Protein AF-A0A957T2Z1-F1 (afdb_monomer_lite)

Structure (mmCIF, N/CA/C/O backbone):
data_AF-A0A957T2Z1-F1
#
_entry.id   AF-A0A957T2Z1-F1
#
loop_
_atom_site.group_PDB
_atom_site.id
_atom_site.type_symbol
_atom_site.label_atom_id
_atom_site.label_alt_id
_atom_site.label_comp_id
_atom_site.label_asym_id
_atom_site.label_entity_id
_atom_site.label_seq_id
_atom_site.pdbx_PDB_ins_code
_atom_site.Cartn_x
_atom_site.Cartn_y
_atom_site.Cartn_z
_atom_site.occupancy
_atom_site.B_iso_or_equiv
_atom_site.auth_seq_id
_atom_site.auth_comp_id
_atom_site.auth_asym_id
_atom_site.auth_atom_id
_atom_site.pdbx_PDB_model_num
ATOM 1 N N . PHE A 1 1 ? 23.848 -13.905 11.736 1.00 74.56 1 PHE A N 1
ATOM 2 C CA . PHE A 1 1 ? 22.533 -14.110 12.376 1.00 74.56 1 PHE A CA 1
ATOM 3 C C . PHE A 1 1 ? 22.642 -13.759 13.853 1.00 74.56 1 PHE A C 1
ATOM 5 O O . PHE A 1 1 ? 21.930 -12.872 14.290 1.00 74.56 1 PHE A O 1
ATOM 12 N N . GLU A 1 2 ? 23.640 -14.300 14.558 1.00 83.81 2 GLU A N 1
ATOM 13 C CA . GLU A 1 2 ? 23.982 -13.945 15.950 1.00 83.81 2 GLU A CA 1
ATOM 14 C C . GLU A 1 2 ? 24.097 -12.429 16.212 1.00 83.81 2 GLU A C 1
ATOM 16 O O . GLU A 1 2 ? 23.492 -11.933 17.152 1.00 83.81 2 GLU A O 1
ATOM 21 N N . ILE A 1 3 ? 24.771 -11.663 15.339 1.00 85.06 3 ILE A N 1
ATOM 22 C CA . ILE A 1 3 ? 24.899 -10.191 15.470 1.00 85.06 3 ILE A CA 1
ATOM 23 C C . ILE A 1 3 ? 23.541 -9.465 15.457 1.00 85.06 3 ILE A C 1
ATOM 25 O O . ILE A 1 3 ? 23.404 -8.413 16.066 1.00 85.06 3 ILE A O 1
ATOM 29 N N . ILE A 1 4 ? 22.541 -9.998 14.751 1.00 84.44 4 ILE A N 1
ATOM 30 C CA . ILE A 1 4 ? 21.195 -9.402 14.703 1.00 84.44 4 ILE A CA 1
ATOM 31 C C . ILE A 1 4 ? 20.432 -9.759 15.983 1.00 84.44 4 ILE A C 1
ATOM 33 O O . ILE A 1 4 ? 19.726 -8.926 16.533 1.00 84.44 4 ILE A O 1
ATOM 37 N N . GLN A 1 5 ? 20.600 -10.989 16.473 1.00 85.00 5 GLN A N 1
ATOM 38 C CA . GLN A 1 5 ? 19.941 -11.475 17.687 1.00 85.00 5 GLN A CA 1
ATOM 39 C C . GLN A 1 5 ? 20.560 -10.928 18.982 1.00 85.00 5 GLN A C 1
ATOM 41 O O . GLN A 1 5 ? 19.969 -11.087 20.046 1.00 85.00 5 GLN A O 1
ATOM 46 N N . SER A 1 6 ? 21.736 -10.296 18.917 1.00 86.88 6 SER A N 1
ATOM 47 C CA . SER A 1 6 ? 22.402 -9.720 20.090 1.00 86.88 6 SER A CA 1
ATOM 48 C C . SER A 1 6 ? 21.782 -8.403 20.565 1.00 86.88 6 SER A C 1
ATOM 50 O O . SER A 1 6 ? 22.124 -7.927 21.647 1.00 86.88 6 SER A O 1
ATOM 52 N N . VAL A 1 7 ? 20.875 -7.812 19.782 1.00 86.69 7 VAL A N 1
ATOM 53 C CA . VAL A 1 7 ? 20.166 -6.579 20.130 1.00 86.69 7 VAL A CA 1
ATOM 54 C C . VAL A 1 7 ? 18.659 -6.830 20.245 1.00 86.69 7 VAL A C 1
ATOM 56 O O . VAL A 1 7 ? 18.109 -7.633 19.495 1.00 86.69 7 VAL A O 1
ATOM 59 N N . PRO A 1 8 ? 17.955 -6.140 21.163 1.00 83.38 8 PRO A N 1
ATOM 60 C CA . PRO A 1 8 ? 16.524 -6.354 21.393 1.00 83.38 8 PRO A CA 1
ATOM 61 C C . PRO A 1 8 ? 15.621 -5.613 20.389 1.00 83.38 8 PRO A C 1
ATOM 63 O O . PRO A 1 8 ? 14.413 -5.534 20.594 1.00 83.38 8 PRO A O 1
ATOM 66 N N . TYR A 1 9 ? 16.187 -5.022 19.335 1.00 83.81 9 TYR A N 1
ATOM 67 C CA . TYR A 1 9 ? 15.475 -4.221 18.340 1.00 83.81 9 TYR A CA 1
ATOM 68 C C . TYR A 1 9 ? 15.850 -4.643 16.920 1.00 83.81 9 TYR A C 1
ATOM 70 O O . TYR A 1 9 ? 16.910 -5.217 16.680 1.00 83.81 9 TYR A O 1
ATOM 78 N N . LEU A 1 10 ? 14.974 -4.334 15.964 1.00 83.75 10 LEU A N 1
ATOM 79 C CA . LEU A 1 10 ? 15.242 -4.575 14.551 1.00 83.75 10 LEU A CA 1
ATOM 80 C C . LEU A 1 10 ? 16.334 -3.628 14.048 1.00 83.75 10 LEU A C 1
ATOM 82 O O . LEU A 1 10 ? 16.391 -2.461 14.433 1.00 83.75 10 LEU A O 1
ATOM 86 N N . VAL A 1 11 ? 17.196 -4.137 13.173 1.00 88.62 11 VAL A N 1
ATOM 87 C CA . VAL A 1 11 ? 18.342 -3.396 12.636 1.00 88.62 11 VAL A CA 1
ATOM 88 C C . VAL A 1 11 ? 18.228 -3.239 11.131 1.00 88.62 11 VAL A C 1
ATOM 90 O O . VAL A 1 11 ? 17.719 -4.119 10.432 1.00 88.62 11 VAL A O 1
ATOM 93 N N . SER A 1 12 ? 18.738 -2.127 10.613 1.00 89.31 12 SER A N 1
ATOM 94 C CA . SER A 1 12 ? 18.793 -1.912 9.174 1.00 89.31 12 SER A CA 1
ATOM 95 C C . SER A 1 12 ? 19.930 -2.682 8.507 1.00 89.31 12 SER A C 1
ATOM 97 O O . SER A 1 12 ? 20.941 -3.046 9.120 1.00 89.31 12 SER A O 1
ATOM 99 N N . ALA A 1 13 ? 19.800 -2.890 7.195 1.00 89.06 13 ALA A N 1
ATOM 100 C CA . ALA A 1 13 ? 20.858 -3.480 6.373 1.00 89.06 13 ALA A CA 1
ATOM 101 C C . ALA A 1 13 ? 22.175 -2.693 6.477 1.00 89.06 13 ALA A C 1
ATOM 103 O O . ALA A 1 13 ? 23.263 -3.274 6.500 1.00 89.06 13 ALA A O 1
ATOM 104 N N . ARG A 1 14 ? 22.074 -1.366 6.600 1.00 87.50 14 ARG A N 1
ATOM 105 C CA . ARG A 1 14 ? 23.218 -0.470 6.765 1.00 87.50 14 ARG A CA 1
ATOM 106 C C . ARG A 1 14 ? 23.906 -0.677 8.114 1.00 87.50 14 ARG A C 1
ATOM 108 O O . ARG A 1 14 ? 25.133 -0.758 8.141 1.00 87.50 14 ARG A O 1
ATOM 115 N N . TRP A 1 15 ? 23.143 -0.806 9.200 1.00 91.12 15 TRP A N 1
ATOM 116 C CA . TRP A 1 15 ? 23.692 -1.095 10.527 1.00 91.12 15 TRP A CA 1
ATOM 117 C C . TRP A 1 15 ? 24.494 -2.402 10.527 1.00 91.12 15 TRP A C 1
ATOM 119 O O . TRP A 1 15 ? 25.669 -2.408 10.903 1.00 91.12 15 TRP A O 1
ATOM 129 N N . LEU A 1 16 ? 23.901 -3.489 10.012 1.00 91.50 16 LEU A N 1
ATOM 130 C CA . LEU A 1 16 ? 24.559 -4.798 9.976 1.00 91.50 16 LEU A CA 1
ATOM 131 C C . LEU A 1 16 ? 25.820 -4.776 9.105 1.00 91.50 16 LEU A C 1
ATOM 133 O O . LEU A 1 16 ? 26.845 -5.337 9.489 1.00 91.50 16 LEU A O 1
ATOM 137 N N . PHE A 1 17 ? 25.766 -4.106 7.952 1.00 91.69 17 PHE A N 1
ATOM 138 C CA . PHE A 1 17 ? 26.932 -3.969 7.087 1.00 91.69 17 PHE A CA 1
ATOM 139 C C . PHE A 1 17 ? 28.099 -3.279 7.793 1.00 91.69 17 PHE A C 1
ATOM 141 O O . PHE A 1 17 ? 29.224 -3.765 7.714 1.00 91.69 17 PHE A O 1
ATOM 148 N N . TYR A 1 18 ? 27.856 -2.169 8.496 1.00 89.75 18 TYR A N 1
ATOM 149 C CA . TYR A 1 18 ? 28.935 -1.458 9.182 1.00 89.75 18 TYR A CA 1
ATOM 150 C C . TYR A 1 18 ? 29.526 -2.255 10.345 1.00 89.75 18 TYR A C 1
ATOM 152 O O . TYR A 1 18 ? 30.736 -2.188 10.548 1.00 89.75 18 TYR A O 1
ATOM 160 N N . ARG A 1 19 ? 28.720 -3.054 11.054 1.00 91.12 19 ARG A N 1
ATOM 161 C CA . ARG A 1 19 ? 29.227 -3.995 12.065 1.00 91.12 19 ARG A CA 1
ATOM 162 C C . ARG A 1 19 ? 30.144 -5.051 11.444 1.00 91.12 19 ARG A C 1
ATOM 164 O O . ARG A 1 19 ? 31.270 -5.217 11.894 1.00 91.12 19 ARG A O 1
ATOM 171 N N . LEU A 1 20 ? 29.718 -5.680 10.348 1.00 92.12 20 LEU A N 1
ATOM 172 C CA . LEU A 1 20 ? 30.530 -6.674 9.632 1.00 92.12 20 LEU A CA 1
ATOM 173 C C . LEU A 1 20 ? 31.791 -6.071 8.994 1.00 92.12 20 LEU A C 1
ATOM 175 O O . LEU A 1 20 ? 32.822 -6.735 8.919 1.00 92.12 20 LEU A O 1
ATOM 179 N N . LEU A 1 21 ? 31.726 -4.813 8.547 1.00 91.25 21 LEU A N 1
ATOM 180 C CA . LEU A 1 21 ? 32.884 -4.072 8.049 1.00 91.25 21 LEU A CA 1
ATOM 181 C C . LEU A 1 21 ? 33.913 -3.831 9.165 1.00 91.25 21 LEU A C 1
ATOM 183 O O . LEU A 1 21 ? 35.106 -3.972 8.925 1.00 91.25 21 LEU A O 1
ATOM 187 N N . GLN A 1 22 ? 33.463 -3.501 10.380 1.00 89.94 22 GLN A N 1
ATOM 188 C CA . GLN A 1 22 ? 34.341 -3.335 11.547 1.00 89.94 22 GLN A CA 1
ATOM 189 C C . GLN A 1 22 ? 34.969 -4.658 12.004 1.00 89.94 22 GLN A C 1
ATOM 191 O O . GLN A 1 22 ? 36.116 -4.666 12.434 1.00 89.94 22 GLN A O 1
ATOM 196 N N . GLU A 1 23 ? 34.243 -5.768 11.875 1.00 90.50 23 GLU A N 1
ATOM 197 C CA . GLU A 1 23 ? 34.733 -7.118 12.191 1.00 90.50 23 GLU A CA 1
ATOM 198 C C . GLU A 1 23 ? 35.623 -7.723 11.082 1.00 90.50 23 GLU A C 1
ATOM 200 O O . GLU A 1 23 ? 36.107 -8.843 11.216 1.00 90.50 23 GLU A O 1
ATOM 205 N N . GLY A 1 24 ? 35.868 -6.991 9.988 1.00 90.38 24 GLY A N 1
ATOM 206 C CA . GLY A 1 24 ? 36.790 -7.398 8.921 1.00 90.38 24 GLY A CA 1
ATOM 207 C C . GLY A 1 24 ? 36.209 -8.359 7.877 1.00 90.38 24 GLY A C 1
ATOM 208 O O . GLY A 1 24 ? 36.942 -8.825 7.008 1.00 90.38 24 GLY A O 1
ATOM 209 N N . PHE A 1 25 ? 34.899 -8.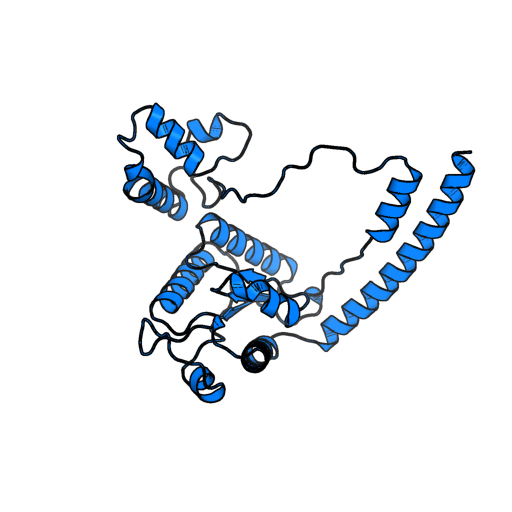632 7.901 1.00 88.81 25 PHE A N 1
ATOM 210 C CA . PHE A 1 25 ? 34.235 -9.475 6.891 1.00 88.81 25 PHE A CA 1
ATOM 211 C C . PHE A 1 25 ? 34.116 -8.799 5.518 1.00 88.81 25 PHE A C 1
ATOM 213 O O . PHE A 1 25 ? 33.958 -9.475 4.501 1.00 88.81 25 PHE A O 1
ATOM 220 N N . TYR A 1 26 ? 34.177 -7.469 5.483 1.00 91.69 26 TYR A N 1
ATOM 221 C CA . TYR A 1 26 ? 34.216 -6.674 4.258 1.00 91.69 26 TYR A CA 1
ATOM 222 C C . TYR A 1 26 ? 35.441 -5.770 4.267 1.00 91.69 26 TYR A C 1
ATOM 224 O O . TYR A 1 26 ? 35.943 -5.401 5.325 1.00 91.69 26 TYR A O 1
ATOM 232 N N . SER A 1 27 ? 35.925 -5.406 3.081 1.00 89.06 27 SER A N 1
ATOM 233 C CA . SER A 1 27 ? 37.177 -4.656 2.939 1.00 89.06 27 SER A CA 1
ATOM 234 C C . SER A 1 27 ? 36.930 -3.176 2.669 1.00 89.06 27 SER A C 1
ATOM 236 O O . SER A 1 27 ? 37.800 -2.343 2.911 1.00 89.06 27 SER A O 1
ATOM 238 N N . SER A 1 28 ? 35.753 -2.818 2.150 1.00 90.88 28 SER A N 1
ATOM 239 C CA . SER A 1 28 ? 35.431 -1.429 1.832 1.00 90.88 28 SER A CA 1
ATOM 240 C C . SER A 1 28 ? 33.936 -1.135 1.904 1.00 90.88 28 SER A C 1
ATOM 242 O O . SER A 1 28 ? 33.094 -2.018 1.762 1.00 90.88 28 SER A O 1
ATOM 244 N N . LYS A 1 29 ? 33.588 0.155 2.001 1.00 86.25 29 LYS A N 1
ATOM 245 C CA . LYS A 1 29 ? 32.196 0.624 1.871 1.00 86.25 29 LYS A CA 1
ATOM 246 C C . LYS A 1 29 ? 31.566 0.254 0.516 1.00 86.25 29 LYS A C 1
ATOM 248 O O . LYS A 1 29 ? 30.346 0.136 0.434 1.00 86.25 29 LYS A O 1
ATOM 253 N N . GLY A 1 30 ? 32.375 0.051 -0.529 1.00 87.38 30 GLY A N 1
ATOM 254 C CA . GLY A 1 30 ? 31.910 -0.361 -1.859 1.00 87.38 30 GLY A CA 1
ATOM 255 C C . GLY A 1 30 ? 31.327 -1.778 -1.894 1.00 87.38 30 GLY A C 1
ATOM 256 O O . GLY A 1 30 ? 30.493 -2.078 -2.750 1.00 87.38 30 GLY A O 1
ATOM 257 N N . ASP A 1 31 ? 31.682 -2.630 -0.926 1.00 89.44 31 ASP A N 1
ATOM 258 C CA . ASP A 1 31 ? 31.156 -3.995 -0.830 1.00 89.44 31 ASP A CA 1
ATOM 259 C C . ASP A 1 31 ? 29.666 -4.040 -0.447 1.00 89.44 31 ASP A C 1
ATOM 261 O O . ASP A 1 31 ? 29.014 -5.067 -0.660 1.00 89.44 31 ASP A O 1
ATOM 265 N N . TYR A 1 32 ? 29.107 -2.929 0.056 1.00 87.94 32 TYR A N 1
ATOM 266 C CA . TYR A 1 32 ? 27.711 -2.842 0.491 1.00 87.94 32 TYR A CA 1
ATOM 267 C C . TYR A 1 32 ? 26.741 -3.257 -0.618 1.00 87.94 32 TYR A C 1
ATOM 269 O O . TYR A 1 32 ? 26.027 -4.249 -0.490 1.00 87.94 32 TYR A O 1
ATOM 277 N N . LYS A 1 33 ? 26.752 -2.534 -1.745 1.00 82.69 33 LYS A N 1
ATOM 278 C CA . LYS A 1 33 ? 25.828 -2.800 -2.857 1.00 82.69 33 LYS A CA 1
ATOM 279 C C . LYS A 1 33 ? 26.170 -4.103 -3.582 1.00 82.69 33 LYS A C 1
ATOM 281 O O . LYS A 1 33 ? 25.278 -4.874 -3.924 1.00 82.69 33 LYS A O 1
ATOM 286 N N . ASN A 1 34 ? 27.459 -4.353 -3.810 1.00 83.25 34 ASN A N 1
ATOM 287 C CA . ASN A 1 34 ? 27.899 -5.373 -4.763 1.00 83.25 34 ASN A CA 1
ATOM 288 C C . ASN A 1 34 ? 27.984 -6.786 -4.180 1.00 83.25 34 ASN A C 1
ATOM 290 O O . ASN A 1 34 ? 27.814 -7.744 -4.933 1.00 83.25 34 ASN A O 1
ATOM 294 N N . LYS A 1 35 ? 28.233 -6.926 -2.873 1.00 87.75 35 LYS A N 1
ATOM 295 C CA . LYS A 1 35 ? 28.384 -8.228 -2.206 1.00 87.75 35 LYS A CA 1
ATOM 296 C C . LYS A 1 35 ? 27.334 -8.417 -1.121 1.00 87.75 35 LYS A C 1
ATOM 298 O O . LYS A 1 35 ? 26.537 -9.348 -1.201 1.00 87.75 35 LYS A O 1
ATOM 303 N N . PHE A 1 36 ? 27.292 -7.504 -0.151 1.00 91.19 36 PHE A N 1
ATOM 304 C CA . PHE A 1 36 ? 26.435 -7.644 1.025 1.00 91.19 36 PHE A CA 1
ATOM 305 C C . PHE A 1 36 ? 24.945 -7.648 0.660 1.00 91.19 36 PHE A C 1
ATOM 307 O O . PHE A 1 36 ? 24.239 -8.591 1.018 1.00 91.19 36 PHE A O 1
ATOM 314 N N . CYS A 1 37 ? 24.465 -6.659 -0.103 1.00 87.75 37 CYS A N 1
ATOM 315 C CA . CYS A 1 37 ? 23.058 -6.599 -0.513 1.00 87.75 37 CYS A CA 1
ATOM 316 C C . CYS A 1 37 ? 22.650 -7.809 -1.365 1.00 87.75 37 CYS A C 1
ATOM 318 O O . CYS A 1 37 ? 21.559 -8.337 -1.175 1.00 87.75 37 CYS A O 1
ATOM 320 N N . LYS A 1 38 ? 23.523 -8.299 -2.258 1.00 87.50 38 LYS A N 1
ATOM 321 C CA . LYS A 1 38 ? 23.235 -9.491 -3.077 1.00 87.50 38 LYS A CA 1
ATOM 322 C C . LYS A 1 38 ? 23.120 -10.756 -2.224 1.00 87.50 38 LYS A C 1
ATOM 324 O O . LYS A 1 38 ? 22.144 -11.488 -2.352 1.00 87.50 38 LYS A O 1
ATOM 329 N N . ALA A 1 39 ? 24.084 -10.990 -1.333 1.00 89.38 39 ALA A N 1
ATOM 330 C CA . ALA A 1 39 ? 24.103 -12.172 -0.474 1.00 89.38 39 ALA A CA 1
ATOM 331 C C . ALA A 1 39 ? 22.930 -12.182 0.519 1.00 89.38 39 ALA A C 1
ATOM 333 O O . ALA A 1 39 ? 22.239 -13.190 0.661 1.00 89.38 39 ALA A O 1
ATOM 334 N N . THR A 1 40 ? 22.670 -11.048 1.174 1.00 89.06 40 THR A N 1
ATOM 335 C CA . THR A 1 40 ? 21.555 -10.925 2.125 1.00 89.06 40 THR A CA 1
ATOM 336 C C . THR A 1 40 ? 20.199 -10.988 1.431 1.00 89.06 40 THR A C 1
ATOM 338 O O . THR A 1 40 ? 19.288 -11.617 1.960 1.00 89.06 40 THR A O 1
ATOM 341 N N . SER A 1 41 ? 20.067 -10.422 0.227 1.00 86.94 41 SER A N 1
ATOM 342 C CA . SER A 1 41 ? 18.874 -10.582 -0.608 1.00 86.94 41 SER A CA 1
ATOM 343 C C . SER A 1 41 ? 18.601 -12.057 -0.913 1.00 86.94 41 SER A C 1
ATOM 345 O O . SER A 1 41 ? 17.529 -12.563 -0.578 1.00 86.94 41 SER A O 1
ATOM 347 N N . ALA A 1 42 ? 19.593 -12.780 -1.445 1.00 88.38 42 ALA A N 1
ATOM 348 C CA . ALA A 1 42 ? 19.456 -14.201 -1.762 1.00 88.38 42 ALA A CA 1
ATOM 349 C C . ALA A 1 42 ? 19.067 -15.036 -0.529 1.00 88.38 42 ALA A C 1
ATOM 351 O O . ALA A 1 42 ? 18.152 -15.856 -0.602 1.00 88.38 42 ALA A O 1
ATOM 352 N N . ALA A 1 43 ? 19.699 -14.779 0.621 1.00 89.69 43 ALA A N 1
ATOM 353 C CA . ALA A 1 43 ? 19.373 -15.459 1.871 1.00 89.69 43 ALA A CA 1
ATOM 354 C C . ALA A 1 43 ? 17.921 -15.204 2.321 1.00 89.69 43 ALA A C 1
ATOM 356 O O . ALA A 1 43 ? 17.225 -16.154 2.683 1.00 89.69 43 ALA A O 1
ATOM 357 N N . ARG A 1 44 ? 17.445 -13.950 2.250 1.00 88.81 44 ARG A N 1
ATOM 358 C CA . ARG A 1 44 ? 16.066 -13.562 2.611 1.00 88.81 44 ARG A CA 1
ATOM 359 C C . ARG A 1 44 ? 15.029 -14.175 1.669 1.00 88.81 44 ARG A C 1
ATOM 361 O O . ARG A 1 44 ? 14.004 -14.658 2.135 1.00 88.81 44 ARG A O 1
ATOM 368 N N . HIS A 1 45 ? 15.301 -14.211 0.363 1.00 87.00 45 HIS A N 1
ATOM 369 C CA . HIS A 1 45 ? 14.408 -14.826 -0.629 1.00 87.00 45 HIS A CA 1
ATOM 370 C C . HIS A 1 45 ? 14.303 -16.354 -0.507 1.00 87.00 45 HIS A C 1
ATOM 372 O O . HIS A 1 45 ? 13.295 -16.933 -0.931 1.00 87.00 45 HIS A O 1
ATOM 378 N N . ALA A 1 46 ? 15.348 -17.003 0.014 1.00 87.88 46 ALA A N 1
ATOM 379 C CA . ALA A 1 46 ? 15.453 -18.456 0.145 1.00 87.88 46 ALA A CA 1
ATOM 380 C C . ALA A 1 46 ? 15.132 -18.978 1.554 1.00 87.88 46 ALA A C 1
ATOM 382 O O . ALA A 1 46 ? 15.284 -20.169 1.808 1.00 87.88 46 ALA A O 1
ATOM 383 N N . PHE A 1 47 ? 14.737 -18.103 2.480 1.00 86.25 47 PHE A N 1
ATOM 384 C CA . PHE A 1 47 ? 14.567 -18.432 3.896 1.00 86.25 47 PHE A CA 1
ATOM 385 C C . PHE A 1 47 ? 15.799 -19.099 4.547 1.00 86.25 47 PHE A C 1
ATOM 387 O O . PHE A 1 47 ? 15.695 -19.919 5.464 1.00 86.25 47 PHE A O 1
ATOM 394 N N . TYR A 1 48 ? 16.998 -18.780 4.047 1.00 87.00 48 TYR A N 1
ATOM 395 C CA . TYR A 1 48 ? 18.223 -19.498 4.388 1.00 87.00 48 TYR A CA 1
ATOM 396 C C . TYR A 1 48 ? 18.555 -19.353 5.875 1.00 87.00 48 TYR A C 1
ATOM 398 O O . TYR A 1 48 ? 18.706 -18.240 6.374 1.00 87.00 48 TYR A O 1
ATOM 406 N N . LYS A 1 49 ? 18.694 -20.478 6.589 1.00 84.44 49 LYS A N 1
ATOM 407 C CA . LYS A 1 49 ? 18.968 -20.516 8.040 1.00 84.44 49 LYS A CA 1
ATOM 408 C C . LYS A 1 49 ? 18.027 -19.617 8.861 1.00 84.44 49 LYS A C 1
ATOM 410 O O . LYS A 1 49 ? 18.463 -18.960 9.801 1.00 84.44 49 LYS A O 1
ATOM 415 N N . GLY A 1 50 ? 16.750 -19.559 8.478 1.00 80.75 50 GLY A N 1
ATOM 416 C CA . GLY A 1 50 ? 15.737 -18.779 9.189 1.00 80.75 50 GLY A CA 1
ATOM 417 C C . GLY A 1 50 ? 15.778 -17.274 8.917 1.00 80.75 50 GLY A C 1
ATOM 418 O O . GLY A 1 50 ? 15.001 -16.542 9.526 1.00 80.75 50 GLY A O 1
ATOM 419 N N . TRP A 1 51 ? 16.629 -16.800 7.999 1.00 86.50 51 TRP A N 1
ATOM 420 C CA . TRP A 1 51 ? 16.496 -15.446 7.468 1.00 86.50 51 TRP A CA 1
ATOM 421 C C . TRP A 1 51 ? 15.127 -15.290 6.827 1.00 86.50 51 TRP A C 1
ATOM 423 O O . TRP A 1 51 ? 14.672 -16.160 6.099 1.00 86.50 51 TRP A O 1
ATOM 433 N N . ARG A 1 52 ? 14.474 -14.169 7.081 1.00 85.88 52 ARG A N 1
ATOM 434 C CA . ARG A 1 52 ? 13.168 -13.841 6.527 1.00 85.88 52 ARG A CA 1
ATOM 435 C C . ARG A 1 52 ? 13.239 -12.515 5.778 1.00 85.88 52 ARG A C 1
ATOM 437 O O . ARG A 1 52 ? 14.124 -11.691 6.038 1.00 85.88 52 ARG A O 1
ATOM 444 N N . PRO A 1 53 ? 12.307 -12.271 4.849 1.00 84.50 53 PRO A N 1
ATOM 445 C CA . PRO A 1 53 ? 12.168 -10.980 4.195 1.00 84.50 53 PRO A CA 1
ATOM 446 C C . PRO A 1 53 ? 12.061 -9.765 5.128 1.00 84.50 53 PRO A C 1
ATOM 448 O O . PRO A 1 53 ? 12.352 -8.677 4.668 1.00 84.50 53 PRO A O 1
ATOM 451 N N . ASP A 1 54 ? 11.741 -9.909 6.411 1.00 81.12 54 ASP A N 1
ATOM 452 C CA . ASP A 1 54 ? 11.648 -8.843 7.426 1.00 81.12 54 ASP A CA 1
ATOM 453 C C . ASP A 1 54 ? 12.804 -8.838 8.449 1.00 81.12 54 ASP A C 1
ATOM 455 O O . ASP A 1 54 ? 12.812 -8.044 9.383 1.00 81.12 54 ASP A O 1
ATOM 459 N N . THR A 1 55 ? 13.832 -9.676 8.270 1.00 85.88 55 THR A N 1
ATOM 460 C CA . THR A 1 55 ? 14.991 -9.749 9.188 1.00 85.88 55 THR A CA 1
ATOM 461 C C . THR A 1 55 ? 15.799 -8.446 9.281 1.00 85.88 55 THR A C 1
ATOM 463 O O . THR A 1 55 ? 16.538 -8.253 10.243 1.00 85.88 55 THR A O 1
ATOM 466 N N . LEU A 1 56 ? 15.686 -7.561 8.286 1.00 87.06 56 LEU A N 1
ATOM 467 C CA . LEU A 1 56 ? 16.329 -6.247 8.259 1.00 87.06 56 LEU A CA 1
ATOM 468 C C . LEU A 1 56 ? 15.298 -5.195 7.856 1.00 87.06 56 LEU A C 1
ATOM 470 O O . LEU A 1 56 ? 14.616 -5.402 6.846 1.00 87.06 56 LEU A O 1
ATOM 474 N N . ILE A 1 57 ? 15.253 -4.086 8.599 1.00 82.06 57 ILE A N 1
ATOM 475 C CA . ILE A 1 57 ? 14.294 -2.993 8.381 1.00 82.06 57 ILE A CA 1
ATOM 476 C C . ILE A 1 57 ? 14.849 -1.887 7.479 1.00 82.06 57 ILE A C 1
ATOM 478 O O . ILE A 1 57 ? 16.040 -1.563 7.536 1.00 82.06 57 ILE A O 1
ATOM 482 N N . ASP A 1 58 ? 13.982 -1.277 6.676 1.00 74.25 58 ASP A N 1
ATOM 483 C CA . ASP A 1 58 ? 14.262 0.008 6.032 1.00 74.25 58 ASP A CA 1
ATOM 484 C C . ASP A 1 58 ? 13.920 1.171 6.978 1.00 74.25 58 ASP A C 1
ATOM 486 O O . ASP A 1 58 ? 12.785 1.335 7.422 1.00 74.25 58 ASP A O 1
ATOM 490 N N . GLU A 1 59 ? 14.917 1.997 7.297 1.00 63.78 59 GLU A N 1
ATOM 491 C CA . GLU A 1 59 ? 14.734 3.190 8.128 1.00 63.78 59 GLU A CA 1
ATOM 492 C C . GLU A 1 59 ? 14.166 4.342 7.281 1.00 63.78 59 GLU A C 1
ATOM 494 O O . GLU A 1 59 ? 14.817 4.823 6.347 1.00 63.78 59 GLU A O 1
ATOM 499 N N . THR A 1 60 ? 12.967 4.823 7.622 1.00 55.34 60 THR A N 1
ATOM 500 C CA . THR A 1 60 ? 12.438 6.103 7.127 1.00 55.34 60 THR A CA 1
ATOM 501 C C . THR A 1 60 ? 12.852 7.247 8.056 1.00 55.34 60 THR A C 1
ATOM 503 O O . THR A 1 60 ? 13.073 7.059 9.252 1.00 55.34 60 THR A O 1
ATOM 506 N N . ARG A 1 61 ? 13.006 8.455 7.501 1.00 51.34 61 ARG A N 1
ATOM 507 C CA . ARG A 1 61 ? 13.435 9.654 8.242 1.00 51.34 61 ARG A CA 1
ATOM 508 C C . ARG A 1 61 ? 12.236 10.347 8.889 1.00 51.34 61 ARG A C 1
ATOM 510 O O . ARG A 1 61 ? 11.873 11.435 8.466 1.00 51.34 61 ARG A O 1
ATOM 517 N N . GLU A 1 62 ? 11.640 9.719 9.893 1.00 53.53 62 GLU A N 1
ATOM 518 C CA . GLU A 1 62 ? 10.586 10.348 10.696 1.00 53.53 62 GLU A CA 1
ATOM 519 C C . GLU A 1 62 ? 11.140 10.791 12.061 1.00 53.53 62 GLU A C 1
ATOM 521 O O . GLU A 1 62 ? 11.968 10.082 12.648 1.00 53.53 62 GLU A O 1
ATOM 526 N N . PRO A 1 63 ? 10.736 11.964 12.580 1.00 52.72 63 PRO A N 1
ATOM 527 C CA . PRO A 1 63 ? 11.150 12.408 13.902 1.00 52.72 63 PRO A CA 1
ATOM 528 C C . PRO A 1 63 ? 10.586 11.479 14.985 1.00 52.72 63 PRO A C 1
ATOM 530 O O . PRO A 1 63 ? 9.407 11.137 14.993 1.00 52.72 63 PRO A O 1
ATOM 533 N N . ILE A 1 64 ? 11.432 11.090 15.943 1.00 72.00 64 ILE A N 1
ATOM 534 C CA . ILE A 1 64 ? 10.991 10.360 17.136 1.00 72.00 64 ILE A CA 1
ATOM 535 C C . ILE A 1 64 ? 10.578 11.391 18.186 1.00 72.00 64 ILE A C 1
ATOM 537 O O . ILE A 1 64 ? 11.415 11.884 18.945 1.00 72.00 64 ILE A O 1
ATOM 541 N N . GLU A 1 65 ? 9.291 11.720 18.232 1.00 62.97 65 GLU A N 1
ATOM 542 C CA . GLU A 1 65 ? 8.742 12.625 19.243 1.00 62.97 65 GLU A CA 1
ATOM 543 C C . GLU A 1 65 ? 8.702 11.943 20.619 1.00 62.97 65 GLU A C 1
ATOM 545 O O . GLU A 1 65 ? 8.138 10.862 20.792 1.00 62.97 65 GLU A O 1
ATOM 550 N N . ARG A 1 66 ? 9.332 12.566 21.621 1.00 47.81 66 ARG A N 1
ATOM 551 C CA . ARG A 1 66 ? 9.368 12.078 23.008 1.00 47.81 66 ARG A CA 1
ATOM 552 C C . ARG A 1 66 ? 8.992 13.220 23.950 1.00 47.81 66 ARG A C 1
ATOM 554 O O . ARG A 1 66 ? 9.847 14.010 24.335 1.00 47.81 66 ARG A O 1
ATOM 561 N N . GLY A 1 67 ? 7.709 13.318 24.295 1.00 61.62 67 GLY A N 1
ATOM 562 C CA . GLY A 1 67 ? 7.168 14.330 25.206 1.00 61.62 67 GLY A CA 1
ATOM 563 C C . GLY A 1 67 ? 5.649 14.215 25.356 1.00 61.62 67 GLY A C 1
ATOM 564 O O . GLY A 1 67 ? 4.968 13.726 24.457 1.00 61.62 67 GLY A O 1
ATOM 565 N N . GLY A 1 68 ? 5.113 14.641 26.502 1.00 61.53 68 GLY A N 1
ATOM 566 C CA . GLY A 1 68 ? 3.667 14.774 26.690 1.00 61.53 68 GLY A CA 1
ATOM 567 C C . GLY A 1 68 ? 3.138 15.982 25.914 1.00 61.53 68 GLY A C 1
ATOM 568 O O . GLY A 1 68 ? 3.690 17.071 26.024 1.00 61.53 68 GLY A O 1
ATOM 569 N N . ILE A 1 69 ? 2.081 15.792 25.122 1.00 71.31 69 ILE A N 1
ATOM 570 C CA . ILE A 1 69 ? 1.566 16.814 24.189 1.00 71.31 69 ILE A CA 1
ATOM 571 C C . ILE A 1 69 ? 0.619 17.814 24.887 1.00 71.31 69 ILE A C 1
ATOM 573 O O . ILE A 1 69 ? 0.384 18.912 24.386 1.00 71.31 69 ILE A O 1
ATOM 577 N N . TYR A 1 70 ? 0.060 17.457 26.047 1.00 79.38 70 TYR A N 1
ATOM 578 C CA . TYR A 1 70 ? -1.023 18.207 26.689 1.00 79.38 70 TYR A CA 1
ATOM 579 C C . TYR A 1 70 ? -0.589 18.857 27.995 1.00 79.38 70 TYR A C 1
ATOM 581 O O . TYR A 1 70 ? 0.095 18.248 28.810 1.00 79.38 70 TYR A O 1
ATOM 589 N N . THR A 1 71 ? -1.041 20.092 28.202 1.00 81.12 71 THR A N 1
ATOM 590 C CA . THR A 1 71 ? -0.716 20.899 29.383 1.00 81.12 71 THR A CA 1
ATOM 591 C C . THR A 1 71 ? -1.599 20.603 30.596 1.00 81.12 71 THR A C 1
ATOM 593 O O . THR A 1 71 ? -1.221 20.970 31.703 1.00 81.12 71 THR A O 1
ATOM 596 N N . ASN A 1 72 ? -2.768 19.978 30.400 1.00 79.62 72 ASN A N 1
ATOM 597 C CA . ASN A 1 72 ? -3.669 19.502 31.456 1.00 79.62 72 ASN A CA 1
ATOM 598 C C . ASN A 1 72 ? -4.682 18.468 30.923 1.00 79.62 72 ASN A C 1
ATOM 600 O O . ASN A 1 72 ? -4.805 18.246 29.712 1.00 79.62 72 ASN A O 1
ATOM 604 N N . GLU A 1 73 ? -5.434 17.869 31.842 1.00 80.12 73 GLU A N 1
ATOM 605 C CA . GLU A 1 73 ? -6.417 16.806 31.624 1.00 80.12 73 GLU A CA 1
ATOM 606 C C . GLU A 1 73 ? -7.590 17.270 30.752 1.00 80.12 73 GLU A C 1
ATOM 608 O O . GLU A 1 73 ? -8.047 16.533 29.881 1.00 80.12 73 GLU A O 1
ATOM 613 N N . ALA A 1 74 ? -8.053 18.513 30.918 1.00 75.38 74 ALA A N 1
ATOM 614 C CA . ALA A 1 74 ? -9.159 19.058 30.127 1.00 75.38 74 ALA A CA 1
ATOM 615 C C . ALA A 1 74 ? -8.775 19.235 28.646 1.00 75.38 74 ALA A C 1
ATOM 617 O O . ALA A 1 74 ? -9.555 18.913 27.745 1.00 75.38 74 ALA A O 1
ATOM 618 N N . ARG A 1 75 ? -7.548 19.705 28.376 1.00 75.38 75 ARG A N 1
ATOM 619 C CA . ARG A 1 75 ? -6.984 19.809 27.020 1.00 75.38 75 ARG A CA 1
ATOM 620 C C . ARG A 1 75 ? -6.768 18.434 26.402 1.00 75.38 75 ARG A C 1
ATOM 622 O O . ARG A 1 75 ? -7.058 18.265 25.221 1.00 75.38 75 ARG A O 1
ATOM 629 N N . TRP A 1 76 ? -6.305 17.466 27.191 1.00 82.62 76 TRP A N 1
ATOM 630 C CA . TRP A 1 76 ? -6.194 16.072 26.765 1.00 82.62 76 TRP A CA 1
ATOM 631 C C . TRP A 1 76 ? -7.560 15.493 26.371 1.00 82.62 76 TRP A C 1
ATOM 633 O O . TRP A 1 76 ? -7.705 14.990 25.259 1.00 82.62 76 TRP A O 1
ATOM 643 N N . 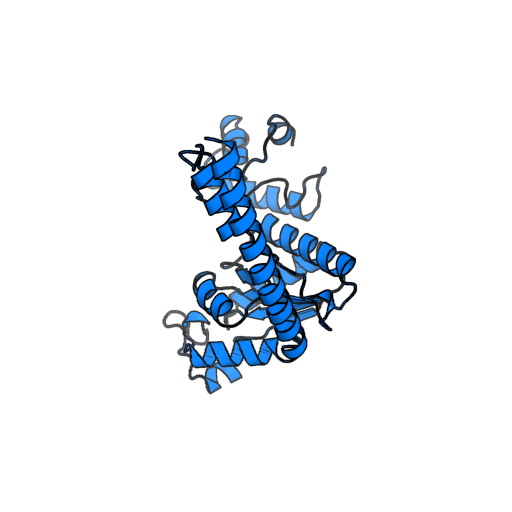LEU A 1 77 ? -8.585 15.649 27.212 1.00 78.62 77 LEU A N 1
ATOM 644 C CA . LEU A 1 77 ? -9.922 15.104 26.964 1.00 78.62 77 LEU A CA 1
ATOM 645 C C . LEU A 1 77 ? -10.606 15.749 25.746 1.00 78.62 77 LEU A C 1
ATOM 647 O O . LEU A 1 77 ? -11.191 15.049 24.921 1.00 78.62 77 LEU A O 1
ATOM 651 N N . SER A 1 78 ? -10.476 17.069 25.578 1.00 74.06 78 SER A N 1
ATOM 652 C CA . SER A 1 78 ? -10.970 17.775 24.384 1.00 74.06 78 SER A CA 1
ATOM 653 C C . SER A 1 78 ? -10.213 17.378 23.108 1.00 74.06 78 SER A C 1
ATOM 655 O O . SER A 1 78 ? -10.795 17.280 22.025 1.00 74.06 78 SER A O 1
ATOM 657 N N . ALA A 1 79 ? -8.910 17.111 23.210 1.00 76.06 79 ALA A N 1
ATOM 658 C CA . ALA A 1 79 ? -8.139 16.619 22.077 1.00 76.06 79 ALA A CA 1
ATOM 659 C C . ALA A 1 79 ? -8.480 15.164 21.732 1.00 76.06 79 ALA A C 1
ATOM 661 O O . ALA A 1 79 ? -8.485 14.810 20.557 1.00 76.06 79 ALA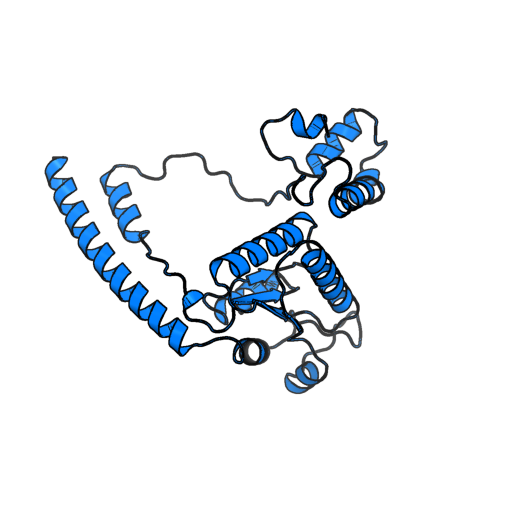 A O 1
ATOM 662 N N . ILE A 1 80 ? -8.804 14.323 22.718 1.00 80.12 80 ILE A N 1
ATOM 663 C CA . ILE A 1 80 ? -9.336 12.982 22.460 1.00 80.12 80 ILE A CA 1
ATOM 664 C C . ILE A 1 80 ? -10.677 13.084 21.743 1.00 80.12 80 ILE A C 1
ATOM 666 O O . ILE A 1 80 ? -10.839 12.445 20.710 1.00 80.12 80 ILE A O 1
ATOM 670 N N . SER A 1 81 ? -11.619 13.902 22.224 1.00 74.25 81 SER A N 1
ATOM 671 C CA . SER A 1 81 ? -12.967 13.962 21.637 1.00 74.25 81 SER A CA 1
ATOM 672 C C . SER A 1 81 ? -12.968 14.385 20.166 1.00 74.25 81 SER A C 1
ATOM 674 O O . SER A 1 81 ? -13.736 13.852 19.369 1.00 74.25 81 SER A O 1
ATOM 676 N N . THR A 1 82 ? -12.061 15.284 19.782 1.00 71.62 82 THR A N 1
ATOM 677 C CA . THR A 1 82 ? -11.873 15.705 18.383 1.00 71.62 82 THR A CA 1
ATOM 678 C C . THR A 1 82 ? -11.163 14.657 17.525 1.00 71.62 82 THR A C 1
ATOM 680 O O . THR A 1 82 ? -11.385 14.612 16.317 1.00 71.62 82 THR A O 1
ATOM 683 N N . ARG A 1 83 ? -10.344 13.791 18.134 1.00 73.62 83 ARG A N 1
ATOM 684 C CA . ARG A 1 83 ? -9.627 12.695 17.462 1.00 73.62 83 ARG A CA 1
ATOM 685 C C . ARG A 1 83 ? -10.407 11.385 17.419 1.00 73.62 83 ARG A C 1
ATOM 687 O O . ARG A 1 83 ? -9.998 10.477 16.699 1.00 73.62 83 ARG A O 1
ATOM 694 N N . LEU A 1 84 ? -11.499 11.263 18.173 1.00 77.88 84 LEU A N 1
ATOM 695 C CA . LEU A 1 84 ? -12.353 10.085 18.108 1.00 77.88 84 LEU A CA 1
ATOM 696 C C . LEU A 1 84 ? -12.971 9.986 16.714 1.00 77.88 84 LEU A C 1
ATOM 698 O O . LEU A 1 84 ? -13.723 10.858 16.265 1.00 77.88 84 LEU A O 1
ATOM 702 N N . ASN A 1 85 ? -12.603 8.902 16.044 1.00 79.62 85 ASN A N 1
ATOM 703 C CA . ASN A 1 85 ? -13.081 8.542 14.728 1.00 79.62 85 ASN A CA 1
ATOM 704 C C . ASN A 1 85 ? -13.352 7.037 14.703 1.00 79.62 85 ASN A C 1
ATOM 706 O O . ASN A 1 85 ? -12.434 6.220 14.749 1.00 79.62 85 ASN A O 1
ATOM 710 N N . CYS A 1 86 ? -14.626 6.677 14.652 1.00 84.25 86 CYS A N 1
ATOM 711 C CA . CYS A 1 86 ? -15.088 5.366 14.256 1.00 84.25 86 CYS A CA 1
ATOM 712 C C . CYS A 1 86 ? -14.773 5.192 12.770 1.00 84.25 86 CYS A C 1
ATOM 714 O O . CYS A 1 86 ? -15.348 5.880 11.927 1.00 84.25 86 CYS A O 1
ATOM 716 N N . SER A 1 87 ? -13.836 4.290 12.492 1.00 83.56 87 SER A N 1
ATOM 717 C CA . SER A 1 87 ? -13.563 3.774 11.158 1.00 83.56 87 SER A CA 1
ATOM 718 C C . SER A 1 87 ? -14.139 2.366 11.102 1.00 83.56 87 SER A C 1
ATOM 720 O O . SER A 1 87 ? -13.647 1.456 11.767 1.00 83.56 87 SER A O 1
ATOM 722 N N . LEU A 1 88 ? -15.222 2.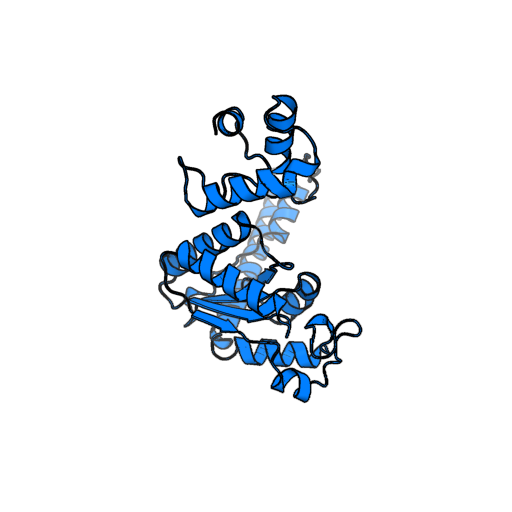210 10.361 1.00 87.69 88 LEU A N 1
ATOM 723 C CA . LEU A 1 88 ? -15.841 0.943 10.042 1.00 87.69 88 LEU A CA 1
ATOM 724 C C . LEU A 1 88 ? -15.113 0.293 8.868 1.00 87.69 88 LEU A C 1
ATOM 726 O O . LEU A 1 88 ? -14.640 0.943 7.931 1.00 87.69 88 LEU A O 1
ATOM 730 N N . ASP A 1 89 ? -15.045 -1.028 8.933 1.00 89.75 89 ASP A N 1
ATOM 731 C CA . ASP A 1 89 ? -14.533 -1.825 7.838 1.00 89.75 89 ASP A CA 1
ATOM 732 C C . ASP A 1 89 ? -15.517 -1.785 6.661 1.00 89.75 89 ASP A C 1
ATOM 734 O O . ASP A 1 89 ? -16.714 -2.044 6.815 1.00 89.75 89 ASP A O 1
ATOM 738 N N . ARG A 1 90 ? -15.005 -1.422 5.486 1.00 90.12 90 ARG A N 1
ATOM 739 C CA . ARG A 1 90 ? -15.784 -1.257 4.255 1.00 90.12 90 ARG A CA 1
ATOM 740 C C . ARG A 1 90 ? -15.809 -2.527 3.413 1.00 90.12 90 ARG A C 1
ATOM 742 O O . ARG A 1 90 ? -16.750 -2.727 2.644 1.00 90.12 90 ARG A O 1
ATOM 749 N N . TRP A 1 91 ? -14.813 -3.393 3.576 1.00 93.81 91 TRP A N 1
ATOM 750 C CA . TRP A 1 91 ? -14.558 -4.511 2.674 1.00 93.81 91 TRP A CA 1
ATOM 751 C C . TRP A 1 91 ? -15.554 -5.655 2.851 1.00 93.81 91 TRP A C 1
ATOM 753 O O . TRP A 1 91 ? -15.878 -6.315 1.874 1.00 93.81 91 TRP A O 1
ATOM 763 N N . PHE A 1 92 ? -16.162 -5.815 4.034 1.00 91.69 92 PHE A N 1
ATOM 764 C CA . PHE A 1 92 ? -17.234 -6.804 4.262 1.00 91.69 92 PHE A CA 1
ATOM 765 C C . PHE A 1 92 ? -18.482 -6.614 3.384 1.00 91.69 92 PHE A C 1
ATOM 767 O O . PHE A 1 92 ? -19.320 -7.509 3.309 1.00 91.69 92 PHE A O 1
ATOM 774 N N . THR A 1 93 ? -18.644 -5.444 2.761 1.00 91.19 93 THR A N 1
ATOM 775 C CA . THR A 1 93 ? -19.783 -5.131 1.879 1.00 91.19 93 THR A CA 1
ATOM 776 C C . THR A 1 93 ? -19.417 -5.122 0.396 1.00 91.19 93 THR A C 1
ATOM 778 O O . THR A 1 93 ? -20.281 -4.870 -0.445 1.00 91.19 93 THR A O 1
ATOM 781 N N . GLN A 1 94 ? -18.142 -5.354 0.082 1.00 95.38 94 GLN A N 1
ATOM 782 C CA . GLN A 1 94 ? -17.619 -5.351 -1.277 1.00 95.38 94 GLN A CA 1
ATOM 783 C C . GLN A 1 94 ? -17.582 -6.771 -1.839 1.00 95.38 94 GLN A C 1
ATOM 785 O O . GLN A 1 94 ? -17.453 -7.743 -1.098 1.00 95.38 94 GLN A O 1
ATOM 790 N N . ASP A 1 95 ? -17.646 -6.872 -3.164 1.00 96.25 95 ASP A N 1
ATOM 791 C CA . ASP A 1 95 ? -17.497 -8.152 -3.863 1.00 96.25 95 ASP A CA 1
ATOM 792 C C . ASP A 1 95 ? -16.012 -8.527 -4.047 1.00 96.25 95 ASP A C 1
ATOM 794 O O . ASP A 1 95 ? -15.685 -9.698 -4.231 1.00 96.25 95 ASP A O 1
ATOM 798 N N . TYR A 1 96 ? -15.115 -7.536 -3.959 1.00 97.19 96 TYR A N 1
ATOM 799 C CA . TYR A 1 96 ? -13.667 -7.675 -4.105 1.00 97.19 96 TYR A CA 1
ATOM 800 C C . TYR A 1 96 ? -12.930 -6.877 -3.023 1.00 97.19 96 TYR A C 1
ATOM 802 O O . TYR A 1 96 ? -13.348 -5.777 -2.651 1.00 97.19 96 TYR A O 1
ATOM 810 N N . TYR A 1 97 ? -11.796 -7.399 -2.555 1.00 97.62 97 TYR A N 1
ATOM 811 C CA . TYR A 1 97 ? -10.816 -6.618 -1.800 1.00 97.62 97 TYR A CA 1
ATOM 812 C C . TYR A 1 97 ? -9.814 -6.023 -2.787 1.00 97.62 97 TYR A C 1
ATOM 814 O O . TYR A 1 97 ? -9.124 -6.762 -3.493 1.00 97.62 97 TYR A O 1
ATOM 822 N N . VAL A 1 98 ? -9.746 -4.694 -2.852 1.00 97.12 98 VAL A N 1
ATOM 823 C CA . VAL A 1 98 ? -8.973 -3.985 -3.878 1.00 97.12 98 VAL A CA 1
ATOM 824 C C . VAL A 1 98 ? -7.785 -3.265 -3.250 1.00 97.12 98 VAL A C 1
ATOM 826 O O . VAL A 1 98 ? -7.931 -2.563 -2.250 1.00 97.12 98 VAL A O 1
ATOM 829 N N . GLU A 1 99 ? -6.609 -3.390 -3.862 1.00 97.69 99 GLU A N 1
ATOM 830 C CA . GLU A 1 99 ? -5.460 -2.521 -3.589 1.00 97.69 99 GLU A CA 1
ATOM 831 C C . GLU A 1 99 ? -4.959 -1.868 -4.879 1.00 97.69 99 GLU A C 1
ATOM 833 O O . GLU A 1 99 ? -4.989 -2.479 -5.948 1.00 97.69 99 GLU A O 1
ATOM 838 N N . LEU A 1 100 ? -4.456 -0.635 -4.776 1.00 96.88 100 LEU A N 1
ATOM 839 C CA . LEU A 1 100 ? -3.850 0.084 -5.895 1.00 96.88 100 LEU A CA 1
ATOM 840 C C . LEU A 1 100 ? -2.349 0.176 -5.693 1.00 96.88 100 LEU A C 1
ATOM 842 O O . LEU A 1 100 ? -1.871 0.711 -4.693 1.00 96.88 100 LEU A O 1
ATOM 846 N N . TRP A 1 101 ? -1.602 -0.371 -6.639 1.00 95.88 101 TRP A N 1
ATOM 847 C CA . TR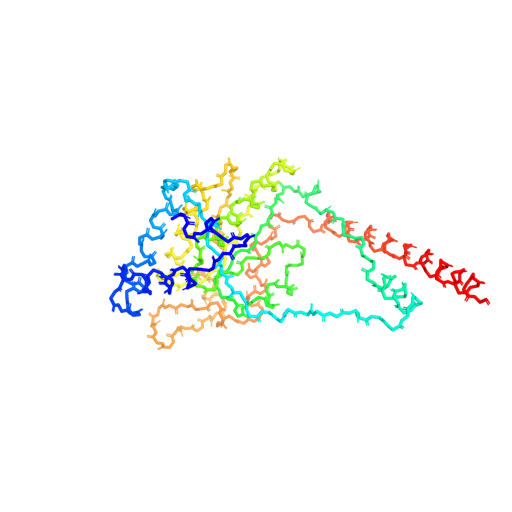P A 1 101 ? -0.148 -0.413 -6.604 1.00 95.88 101 TRP A CA 1
ATOM 848 C C . TRP A 1 101 ? 0.377 0.456 -7.732 1.00 95.88 101 TRP A C 1
ATOM 850 O O . TRP A 1 101 ? -0.110 0.354 -8.854 1.00 95.88 101 TRP A O 1
ATOM 860 N N . TYR A 1 102 ? 1.360 1.308 -7.458 1.00 92.81 102 TYR A N 1
ATOM 861 C CA . TYR A 1 102 ? 1.859 2.212 -8.489 1.00 92.81 102 TYR A CA 1
ATOM 862 C C . TYR A 1 102 ? 3.339 2.536 -8.357 1.00 92.81 102 TYR A C 1
ATOM 864 O O . TYR A 1 102 ? 3.901 2.543 -7.262 1.00 92.81 102 TYR A O 1
ATOM 872 N N . GLU A 1 103 ? 3.993 2.774 -9.491 1.00 87.81 103 GLU A N 1
ATOM 873 C CA . GLU A 1 103 ? 5.448 2.931 -9.558 1.00 87.81 103 GLU A CA 1
ATOM 874 C C . GLU A 1 103 ? 5.928 4.277 -9.000 1.00 87.81 103 GLU A C 1
ATOM 876 O O . GLU A 1 103 ? 6.783 4.320 -8.107 1.00 87.81 103 GLU A O 1
ATOM 881 N N . ALA A 1 104 ? 5.340 5.372 -9.476 1.00 82.81 104 ALA A N 1
ATOM 882 C CA . ALA A 1 104 ? 5.756 6.727 -9.151 1.00 82.81 104 ALA A CA 1
ATOM 883 C C . ALA A 1 104 ? 5.258 7.179 -7.769 1.00 82.81 104 ALA A C 1
ATOM 885 O O . ALA A 1 104 ? 4.099 7.552 -7.579 1.00 82.81 104 ALA A O 1
ATOM 886 N N . ARG A 1 105 ? 6.158 7.248 -6.777 1.00 82.06 105 ARG A N 1
ATOM 887 C CA . ARG A 1 105 ? 5.813 7.767 -5.437 1.00 82.06 105 ARG A CA 1
ATOM 888 C C . ARG A 1 105 ? 5.339 9.227 -5.475 1.00 82.06 105 ARG A C 1
ATOM 890 O O . ARG A 1 105 ? 4.520 9.610 -4.638 1.00 82.06 105 ARG A O 1
ATOM 897 N N . ALA A 1 106 ? 5.822 10.022 -6.432 1.00 80.50 106 ALA A N 1
ATOM 898 C CA . ALA A 1 106 ? 5.424 11.419 -6.612 1.00 80.50 106 ALA A CA 1
ATOM 899 C C . ALA A 1 106 ? 3.909 11.584 -6.837 1.00 80.50 106 ALA A C 1
ATOM 901 O O . ALA A 1 106 ? 3.348 12.610 -6.469 1.00 80.50 106 ALA A O 1
ATOM 902 N N . MET A 1 107 ? 3.240 10.553 -7.359 1.00 83.12 107 MET A N 1
ATOM 903 C CA . MET A 1 107 ? 1.815 10.578 -7.701 1.00 83.12 107 MET A CA 1
ATOM 904 C C . MET A 1 107 ? 0.897 10.188 -6.542 1.00 83.12 107 MET A C 1
ATOM 906 O O . MET A 1 107 ? -0.317 10.150 -6.706 1.00 83.12 107 MET A O 1
ATOM 910 N N . THR A 1 108 ? 1.442 9.937 -5.347 1.00 89.69 108 THR A N 1
ATOM 911 C CA . THR A 1 108 ? 0.649 9.497 -4.185 1.00 89.69 108 THR A CA 1
ATOM 912 C C . THR A 1 108 ? -0.534 10.425 -3.904 1.00 89.69 108 THR A C 1
ATOM 914 O O . THR A 1 108 ? -1.645 9.939 -3.739 1.00 89.69 108 THR A O 1
ATOM 917 N N . ALA A 1 109 ? -0.338 11.746 -3.967 1.00 88.44 109 ALA A N 1
ATOM 918 C CA . ALA A 1 109 ? -1.413 12.715 -3.741 1.00 88.44 109 ALA A CA 1
ATOM 919 C C . ALA A 1 109 ? -2.557 12.608 -4.772 1.00 88.44 109 ALA A C 1
ATOM 921 O O . ALA A 1 109 ? -3.716 12.848 -4.442 1.00 88.44 109 ALA A O 1
ATOM 922 N N . GLN A 1 110 ? -2.245 12.228 -6.014 1.00 91.81 110 GLN A N 1
ATOM 923 C CA . GLN A 1 110 ? -3.236 12.032 -7.072 1.00 91.81 110 GLN A CA 1
ATOM 924 C C . GLN A 1 110 ? -4.097 10.793 -6.794 1.00 91.81 110 GLN A C 1
ATOM 926 O O . GLN A 1 110 ? -5.324 10.871 -6.843 1.00 91.81 110 GLN A O 1
ATOM 931 N N . PHE A 1 111 ? -3.471 9.668 -6.435 1.00 93.94 111 PHE A N 1
ATOM 932 C CA . PHE A 1 111 ? -4.197 8.460 -6.037 1.00 93.94 111 PHE A CA 1
ATOM 933 C C . PHE A 1 111 ? -5.018 8.694 -4.761 1.00 93.94 111 PHE A C 1
ATOM 935 O O . PHE A 1 111 ? -6.199 8.366 -4.725 1.00 93.94 111 PHE A O 1
ATOM 942 N N . GLU A 1 112 ? -4.456 9.352 -3.744 1.00 93.06 112 GLU A N 1
ATOM 943 C CA . GLU A 1 112 ? -5.193 9.723 -2.525 1.00 93.06 112 GLU A CA 1
ATOM 944 C C . GLU A 1 112 ? -6.438 10.567 -2.830 1.00 93.06 112 GLU A C 1
ATOM 946 O O . GLU A 1 112 ? -7.485 10.381 -2.205 1.00 93.06 112 GLU A O 1
ATOM 951 N N . HIS A 1 113 ? -6.346 11.477 -3.805 1.00 92.94 113 HIS A N 1
ATOM 952 C CA . HIS A 1 113 ? -7.466 12.318 -4.210 1.00 92.94 113 HIS A CA 1
ATOM 953 C C . HIS A 1 113 ? -8.587 11.520 -4.894 1.00 92.94 113 HIS A C 1
ATOM 955 O O . HIS A 1 113 ? -9.763 11.717 -4.570 1.00 92.94 113 HIS A O 1
ATOM 961 N N . TYR A 1 114 ? -8.240 10.615 -5.815 1.00 93.50 114 TYR A N 1
ATOM 962 C CA . TYR A 1 114 ? -9.217 9.906 -6.649 1.00 93.50 114 TYR A CA 1
ATOM 963 C C . TYR A 1 114 ? -9.740 8.595 -6.060 1.00 93.50 114 TYR A C 1
ATOM 965 O O . TYR A 1 114 ? -10.829 8.161 -6.435 1.00 93.50 114 TYR A O 1
ATOM 973 N N . THR A 1 115 ? -9.021 7.967 -5.130 1.00 91.81 115 THR A N 1
ATOM 974 C CA . THR A 1 115 ? -9.370 6.630 -4.626 1.00 91.81 115 THR A CA 1
ATOM 975 C C . THR A 1 115 ? -9.430 6.598 -3.112 1.00 91.81 115 THR A C 1
ATOM 977 O O . THR A 1 115 ? -8.550 6.077 -2.427 1.00 91.81 115 THR A O 1
ATOM 980 N N . LYS A 1 116 ? -10.516 7.161 -2.579 1.00 88.69 116 LYS A N 1
ATOM 981 C CA . LYS A 1 116 ? -10.798 7.133 -1.143 1.00 88.69 116 LYS A CA 1
ATOM 982 C C . LYS A 1 116 ? -11.000 5.703 -0.660 1.00 88.69 116 LYS A C 1
ATOM 984 O O . LYS A 1 116 ? -11.615 4.894 -1.349 1.00 88.69 116 LYS A O 1
ATOM 989 N N . HIS A 1 117 ? -10.536 5.438 0.559 1.00 89.44 117 HIS A N 1
ATOM 990 C CA . HIS A 1 117 ? -10.713 4.176 1.292 1.00 89.44 117 HIS A CA 1
ATOM 991 C C . HIS A 1 117 ? -9.977 2.957 0.731 1.00 89.44 117 HIS A C 1
ATOM 993 O O . HIS A 1 117 ? -9.968 1.918 1.389 1.00 89.44 117 HIS A O 1
ATOM 999 N N . ILE A 1 118 ? -9.347 3.064 -0.440 1.00 94.06 118 ILE A N 1
ATOM 1000 C CA . ILE A 1 118 ? -8.590 1.961 -1.029 1.00 94.06 118 ILE A CA 1
ATOM 1001 C C . ILE A 1 118 ? -7.146 1.994 -0.532 1.00 94.06 118 ILE A C 1
ATOM 1003 O O . ILE A 1 118 ? -6.536 3.058 -0.421 1.00 94.06 118 ILE A O 1
ATOM 1007 N N . THR A 1 119 ? -6.583 0.822 -0.243 1.00 95.62 119 THR A N 1
ATOM 1008 C CA . THR A 1 119 ? -5.180 0.714 0.162 1.00 95.62 119 THR A CA 1
ATOM 1009 C C . THR A 1 119 ? -4.267 1.072 -1.008 1.00 95.62 119 THR A C 1
ATOM 1011 O O . THR A 1 119 ? -4.344 0.462 -2.076 1.00 95.62 119 THR A O 1
ATOM 1014 N N . LEU A 1 120 ? -3.376 2.037 -0.780 1.00 95.69 120 LEU A N 1
ATOM 1015 C CA . LEU A 1 120 ? -2.396 2.516 -1.752 1.00 95.69 120 LEU A CA 1
ATOM 1016 C C . LEU A 1 120 ? -1.004 1.953 -1.453 1.00 95.69 120 LEU A C 1
ATOM 1018 O O . LEU A 1 120 ? -0.516 2.032 -0.322 1.00 95.69 120 LEU A O 1
ATOM 1022 N N . ARG A 1 121 ? -0.338 1.415 -2.478 1.00 95.06 121 ARG A N 1
ATOM 1023 C CA . ARG A 1 121 ? 1.035 0.904 -2.400 1.00 95.06 121 ARG A CA 1
ATOM 1024 C C . ARG A 1 121 ? 1.957 1.601 -3.403 1.00 95.06 121 ARG A C 1
ATOM 1026 O O . ARG A 1 121 ? 2.157 1.089 -4.507 1.00 95.06 121 ARG A O 1
ATOM 1033 N N . PRO A 1 122 ? 2.562 2.740 -3.019 1.00 92.75 122 PRO A N 1
ATOM 1034 C CA . PRO A 1 122 ? 3.628 3.346 -3.807 1.00 92.75 122 PRO A CA 1
ATOM 1035 C C . PRO A 1 122 ? 4.879 2.459 -3.770 1.00 92.75 122 PRO A C 1
ATOM 1037 O O . PRO A 1 122 ? 5.455 2.237 -2.703 1.00 92.75 122 PRO A O 1
ATOM 1040 N N . LEU A 1 123 ? 5.336 1.992 -4.931 1.00 88.44 123 LEU A N 1
ATOM 1041 C CA . LEU A 1 123 ? 6.556 1.191 -5.053 1.00 88.44 123 LEU A CA 1
ATOM 1042 C C . LEU A 1 123 ? 7.820 2.065 -5.037 1.00 88.44 123 LEU A C 1
ATOM 1044 O O . LEU A 1 123 ? 8.820 1.681 -4.431 1.00 88.44 123 LEU A O 1
ATOM 1048 N N . GLY A 1 124 ? 7.767 3.256 -5.647 1.00 81.44 124 GLY A N 1
ATOM 1049 C CA . GLY A 1 124 ? 8.896 4.190 -5.716 1.00 81.44 124 GLY A CA 1
ATOM 1050 C C . GLY A 1 124 ? 10.075 3.650 -6.530 1.00 81.44 124 GLY A C 1
ATOM 1051 O O . GLY A 1 124 ? 11.222 3.786 -6.100 1.00 81.44 124 GLY A O 1
ATOM 1052 N N . GLY A 1 125 ? 9.798 3.004 -7.665 1.00 79.50 125 GLY A N 1
ATOM 1053 C CA . GLY A 1 125 ? 10.757 2.185 -8.412 1.00 79.50 125 GLY A CA 1
ATOM 1054 C C . GLY A 1 125 ? 10.793 0.742 -7.896 1.00 79.50 125 GLY A C 1
ATOM 1055 O O . GLY A 1 125 ? 9.760 0.188 -7.533 1.00 79.50 125 GLY A O 1
ATOM 1056 N N . GLN A 1 126 ? 11.974 0.109 -7.851 1.00 79.56 126 GLN A N 1
ATOM 1057 C CA . GLN A 1 126 ? 12.117 -1.275 -7.377 1.00 79.56 126 GLN A CA 1
ATOM 1058 C C . GLN A 1 126 ? 11.903 -1.363 -5.848 1.00 79.56 126 GLN A C 1
ATOM 1060 O O . GLN A 1 126 ? 12.787 -0.946 -5.091 1.00 79.56 126 GLN A O 1
ATOM 1065 N N . PRO A 1 127 ? 10.798 -1.967 -5.365 1.00 83.00 127 PRO A N 1
ATOM 1066 C CA . PRO A 1 127 ? 10.504 -2.007 -3.937 1.00 83.00 127 PRO A CA 1
ATOM 1067 C C . PRO A 1 127 ? 11.439 -2.969 -3.197 1.00 83.00 127 PRO A C 1
ATOM 1069 O O . PRO A 1 127 ? 11.894 -3.988 -3.742 1.00 83.00 127 PRO A O 1
ATOM 1072 N N . SER A 1 128 ? 11.693 -2.674 -1.920 1.00 85.31 128 SER A N 1
ATOM 1073 C CA . SER A 1 128 ? 12.526 -3.523 -1.071 1.00 85.31 128 SER A CA 1
ATOM 1074 C C . SER A 1 128 ? 11.864 -4.875 -0.779 1.00 85.31 128 SER A C 1
ATOM 1076 O O . SER A 1 128 ? 10.653 -5.068 -0.907 1.00 85.31 128 SER A O 1
ATOM 1078 N N . ILE A 1 129 ? 12.688 -5.851 -0.394 1.00 85.38 129 ILE A N 1
ATOM 1079 C CA . ILE A 1 129 ? 12.246 -7.212 -0.051 1.00 85.38 129 ILE A CA 1
ATOM 1080 C C . ILE A 1 129 ? 11.259 -7.173 1.123 1.00 85.38 129 ILE A C 1
ATOM 1082 O O . ILE A 1 129 ? 10.243 -7.863 1.089 1.00 85.38 129 ILE A O 1
ATOM 1086 N N . GLU A 1 130 ? 11.537 -6.342 2.132 1.00 85.69 130 GLU A N 1
ATOM 1087 C CA . GLU A 1 130 ? 10.661 -6.171 3.295 1.00 85.69 130 GLU A CA 1
ATOM 1088 C C . GLU A 1 130 ? 9.303 -5.595 2.883 1.00 85.69 130 GLU A C 1
ATOM 1090 O O . GLU A 1 130 ? 8.269 -6.105 3.311 1.00 85.69 130 GLU A O 1
ATOM 1095 N N . TYR A 1 131 ? 9.295 -4.572 2.023 1.00 90.00 131 TYR A N 1
ATOM 1096 C CA . TYR A 1 131 ? 8.062 -3.938 1.561 1.00 90.00 131 TYR A CA 1
ATOM 1097 C C . TYR A 1 131 ? 7.144 -4.936 0.842 1.00 90.00 131 TYR A C 1
ATOM 1099 O O . TYR A 1 131 ? 5.970 -5.068 1.188 1.00 90.00 131 TYR A O 1
ATOM 1107 N N . LYS A 1 132 ? 7.701 -5.715 -0.093 1.00 92.50 132 LYS A N 1
ATOM 1108 C CA . LYS A 1 132 ? 6.972 -6.772 -0.813 1.00 92.50 132 LYS A CA 1
ATOM 1109 C C . LYS A 1 132 ? 6.462 -7.879 0.112 1.00 92.50 132 LYS A C 1
ATOM 1111 O O . LYS A 1 132 ? 5.355 -8.372 -0.074 1.00 92.50 132 LYS A O 1
ATOM 1116 N N . TRP A 1 133 ? 7.237 -8.261 1.125 1.00 91.62 133 TRP A N 1
ATOM 1117 C CA . TRP A 1 133 ? 6.795 -9.244 2.115 1.00 91.62 133 TRP A CA 1
ATOM 1118 C C . TRP A 1 133 ? 5.643 -8.735 2.973 1.00 91.62 133 TRP A C 1
ATOM 1120 O O . TRP A 1 133 ? 4.658 -9.446 3.141 1.00 91.62 133 TRP A O 1
ATOM 1130 N N . LYS A 1 134 ? 5.730 -7.497 3.474 1.00 92.56 134 LYS A N 1
ATOM 1131 C CA . LYS A 1 134 ? 4.631 -6.867 4.218 1.00 92.56 134 LYS A CA 1
ATOM 1132 C C . LYS A 1 134 ? 3.370 -6.767 3.365 1.00 92.56 134 LYS A C 1
ATOM 1134 O O . LYS A 1 134 ? 2.287 -7.012 3.881 1.00 92.56 134 LYS A O 1
ATOM 1139 N N . ALA A 1 135 ? 3.513 -6.458 2.074 1.00 95.19 135 ALA A N 1
ATOM 1140 C CA . ALA A 1 135 ? 2.398 -6.486 1.137 1.00 95.19 135 ALA A CA 1
ATOM 1141 C C . ALA A 1 135 ? 1.787 -7.891 1.037 1.00 95.19 135 ALA A C 1
ATOM 1143 O O . ALA A 1 135 ? 0.594 -8.031 1.267 1.00 95.19 135 ALA A O 1
ATOM 1144 N N . ALA A 1 136 ? 2.597 -8.936 0.825 1.00 96.38 136 ALA A N 1
ATOM 1145 C CA . ALA A 1 136 ? 2.114 -10.318 0.799 1.00 96.38 136 ALA A CA 1
ATOM 1146 C C . ALA A 1 136 ? 1.351 -10.693 2.083 1.00 96.38 136 ALA A C 1
ATOM 1148 O O . ALA A 1 136 ? 0.202 -11.100 2.006 1.00 96.38 136 ALA A O 1
ATOM 1149 N N . LYS A 1 137 ? 1.939 -10.482 3.269 1.00 96.88 137 LYS A N 1
ATOM 1150 C CA . LYS A 1 137 ? 1.284 -10.809 4.551 1.00 96.88 137 LYS A CA 1
ATOM 1151 C C . LYS A 1 137 ? -0.003 -10.004 4.790 1.00 96.88 137 LYS A C 1
ATOM 1153 O O . LYS A 1 137 ? -0.936 -10.511 5.404 1.00 96.88 137 LYS A O 1
ATOM 1158 N N . ALA A 1 138 ? -0.067 -8.757 4.318 1.00 96.31 138 ALA A N 1
ATOM 1159 C CA . ALA A 1 138 ? -1.282 -7.949 4.400 1.00 96.31 138 ALA A CA 1
ATOM 1160 C C . ALA A 1 138 ? -2.403 -8.508 3.509 1.00 96.31 138 ALA A C 1
ATOM 1162 O O . ALA A 1 138 ? -3.550 -8.547 3.950 1.00 96.31 138 ALA A O 1
ATOM 1163 N N . LEU A 1 139 ? -2.070 -8.992 2.307 1.00 97.19 139 LEU A N 1
ATOM 1164 C CA . LEU A 1 139 ? -3.023 -9.662 1.418 1.00 97.19 139 LEU A CA 1
ATOM 1165 C C . LEU A 1 139 ? -3.534 -10.970 2.035 1.00 97.19 139 LEU A C 1
ATOM 1167 O O . LEU A 1 139 ? -4.735 -11.202 2.020 1.00 97.19 139 LEU A O 1
ATOM 1171 N N . GLU A 1 140 ? -2.666 -11.782 2.647 1.00 96.88 140 GLU A N 1
ATOM 1172 C CA . GLU A 1 140 ? -3.088 -12.994 3.376 1.00 96.88 140 GLU A CA 1
ATOM 1173 C C . GLU A 1 140 ? -4.057 -12.661 4.505 1.00 96.88 140 GLU A C 1
ATOM 1175 O O . GLU A 1 140 ? -5.107 -13.285 4.638 1.00 96.88 140 GLU A O 1
ATOM 1180 N N . ASN A 1 141 ? -3.739 -11.636 5.299 1.00 96.19 141 ASN A N 1
ATOM 1181 C CA . ASN A 1 141 ? -4.627 -11.190 6.360 1.00 96.19 141 ASN A CA 1
ATOM 1182 C C . ASN A 1 141 ? -5.984 -10.738 5.803 1.00 96.19 141 ASN A C 1
ATOM 1184 O O . ASN A 1 141 ? -7.014 -11.128 6.345 1.00 96.19 141 ASN A O 1
ATOM 1188 N N . ALA A 1 142 ? -6.001 -9.962 4.716 1.00 95.06 142 ALA A N 1
ATOM 1189 C CA . ALA A 1 142 ? -7.236 -9.539 4.061 1.00 95.06 142 ALA A CA 1
ATOM 1190 C C . ALA A 1 142 ? -8.034 -10.739 3.519 1.00 95.06 142 ALA A C 1
ATOM 1192 O O . ALA A 1 142 ? -9.226 -10.856 3.793 1.00 95.06 142 ALA A O 1
ATOM 1193 N N . GLY A 1 143 ? -7.377 -11.673 2.829 1.00 95.94 143 GLY A N 1
ATOM 1194 C CA . GLY A 1 143 ? -8.004 -12.877 2.280 1.00 95.94 143 GLY A CA 1
ATOM 1195 C C . GLY A 1 143 ? -8.620 -13.764 3.360 1.00 95.94 143 GLY A C 1
ATOM 1196 O O . GLY A 1 143 ? -9.765 -14.188 3.228 1.00 95.94 143 GLY A O 1
ATOM 1197 N N . HIS A 1 144 ? -7.908 -13.979 4.469 1.00 95.88 144 HIS A N 1
ATOM 1198 C CA . HIS A 1 144 ? -8.421 -14.731 5.616 1.00 95.88 144 HIS A CA 1
ATOM 1199 C C . HIS A 1 144 ? -9.528 -13.991 6.381 1.00 95.88 144 HIS A C 1
ATOM 1201 O O . HIS A 1 144 ? -10.408 -14.637 6.945 1.00 95.88 144 HIS A O 1
ATOM 1207 N N . THR A 1 145 ? -9.496 -12.655 6.409 1.00 95.19 145 THR A N 1
ATOM 1208 C CA . THR A 1 145 ? -10.487 -11.838 7.130 1.00 95.19 145 THR A CA 1
ATOM 1209 C C . THR A 1 145 ? -11.801 -11.731 6.364 1.00 95.19 145 THR A C 1
ATOM 1211 O O . THR A 1 145 ? -12.869 -11.903 6.949 1.00 95.19 145 THR A O 1
ATOM 1214 N N . TYR A 1 146 ? -11.735 -11.435 5.066 1.00 95.38 146 TYR A N 1
ATOM 1215 C CA . TYR A 1 146 ? -12.916 -11.107 4.269 1.00 95.38 146 TYR A CA 1
ATOM 1216 C C . TYR A 1 146 ? -13.457 -12.295 3.478 1.00 95.38 146 TYR A C 1
ATOM 1218 O O . TYR A 1 146 ? -14.654 -12.349 3.213 1.00 95.38 146 TYR A O 1
ATOM 1226 N N . GLY A 1 147 ? -12.600 -13.243 3.085 1.00 94.94 147 GLY A N 1
ATOM 1227 C CA . GLY A 1 147 ? -13.008 -14.391 2.271 1.00 94.94 147 GLY A CA 1
ATOM 1228 C C . GLY A 1 147 ? -13.520 -14.029 0.870 1.00 94.94 147 GLY A C 1
ATOM 1229 O O . GLY A 1 147 ? -14.148 -14.868 0.226 1.00 94.94 147 GLY A O 1
ATOM 1230 N N . ILE A 1 148 ? -13.269 -12.803 0.401 1.00 95.75 148 ILE A N 1
ATOM 1231 C CA . ILE A 1 148 ? -13.620 -12.319 -0.943 1.00 95.75 148 ILE A CA 1
ATOM 1232 C C . ILE A 1 148 ? -12.379 -12.290 -1.849 1.00 95.75 148 ILE A C 1
ATOM 1234 O O . ILE A 1 148 ? -11.259 -12.179 -1.339 1.00 95.75 148 ILE A O 1
ATOM 1238 N N . PRO A 1 149 ? -12.538 -12.387 -3.183 1.00 97.38 149 PRO A N 1
ATOM 1239 C CA . PRO A 1 149 ? -11.416 -12.327 -4.112 1.00 97.38 149 PRO A CA 1
ATOM 1240 C C . PRO A 1 149 ? -10.606 -11.032 -3.980 1.00 97.38 149 PRO A C 1
ATOM 1242 O O . PRO A 1 149 ? -11.157 -9.941 -3.823 1.00 97.38 149 PRO A O 1
ATOM 1245 N N . ILE A 1 150 ? -9.284 -11.166 -4.074 1.00 98.38 150 ILE A N 1
ATOM 1246 C CA . ILE A 1 150 ? -8.335 -10.055 -3.985 1.00 98.38 150 ILE A CA 1
ATOM 1247 C C . ILE A 1 150 ? -7.938 -9.614 -5.392 1.00 98.38 150 ILE A C 1
ATOM 1249 O O . ILE A 1 150 ? -7.470 -10.430 -6.191 1.00 98.38 150 ILE A O 1
ATOM 1253 N N . VAL A 1 151 ? -8.056 -8.314 -5.661 1.00 98.31 151 VAL A N 1
ATOM 1254 C CA . VAL A 1 151 ? -7.674 -7.689 -6.931 1.00 98.31 151 VAL A CA 1
ATOM 1255 C C . VAL A 1 151 ? -6.665 -6.577 -6.675 1.00 98.31 151 VAL A C 1
ATOM 1257 O O . VAL A 1 151 ? -6.919 -5.627 -5.937 1.00 98.31 151 VAL A O 1
ATOM 1260 N N . ILE A 1 152 ? -5.504 -6.688 -7.312 1.00 98.00 152 ILE A N 1
ATOM 1261 C CA . ILE A 1 152 ? -4.457 -5.672 -7.290 1.00 98.00 152 ILE A CA 1
ATOM 1262 C C . ILE A 1 152 ? -4.470 -4.951 -8.632 1.00 98.00 152 ILE A C 1
ATOM 1264 O O . ILE A 1 152 ? -4.194 -5.554 -9.671 1.00 98.00 152 ILE A O 1
ATOM 1268 N N . LEU A 1 153 ? -4.762 -3.654 -8.601 1.00 97.38 153 LEU A N 1
ATOM 1269 C CA . LEU A 1 153 ? -4.741 -2.785 -9.772 1.00 97.38 153 LEU A CA 1
ATOM 1270 C C . LEU A 1 153 ? -3.391 -2.075 -9.829 1.00 97.38 153 LEU A C 1
ATOM 1272 O O . LEU A 1 153 ? -3.056 -1.291 -8.939 1.00 97.38 153 LEU A O 1
ATOM 1276 N N . TYR A 1 154 ? -2.603 -2.379 -10.855 1.00 95.38 154 TYR A N 1
ATOM 1277 C CA . TYR A 1 154 ? -1.253 -1.853 -11.008 1.00 95.38 154 TYR A CA 1
ATOM 1278 C C . TYR A 1 154 ? -1.192 -0.712 -12.029 1.00 95.38 154 TYR A C 1
ATOM 1280 O O . TYR A 1 154 ? -1.620 -0.878 -13.169 1.00 95.38 154 TYR A O 1
ATOM 1288 N N . PHE A 1 155 ? -0.605 0.419 -11.641 1.00 94.00 155 PHE A N 1
ATOM 1289 C CA . PHE A 1 155 ? -0.410 1.600 -12.484 1.00 94.00 155 PHE A CA 1
ATOM 1290 C C . PHE A 1 155 ? 1.084 1.947 -12.558 1.00 94.00 155 PHE A C 1
ATOM 1292 O O . PHE A 1 155 ? 1.709 2.291 -11.556 1.00 94.00 155 PHE A O 1
ATOM 1299 N N . GLY A 1 156 ? 1.678 1.847 -13.739 1.00 90.81 156 GLY A N 1
ATOM 1300 C CA . GLY A 1 156 ? 3.098 2.104 -13.958 1.00 90.81 156 GLY A CA 1
ATOM 1301 C C . GLY A 1 156 ? 3.362 2.879 -15.239 1.00 90.81 156 GLY A C 1
ATOM 1302 O O . GLY A 1 156 ? 2.441 3.255 -15.966 1.00 90.81 156 GLY A O 1
ATOM 1303 N N . ASP A 1 157 ? 4.638 3.106 -15.508 1.00 89.31 157 ASP A N 1
ATOM 1304 C CA . ASP A 1 157 ? 5.077 3.747 -16.741 1.00 89.31 157 ASP A CA 1
ATOM 1305 C C . ASP A 1 157 ? 4.978 2.774 -17.921 1.00 89.31 157 ASP A C 1
ATOM 1307 O O . ASP A 1 157 ? 5.036 1.549 -17.765 1.00 89.31 157 ASP A O 1
ATOM 1311 N N . LEU A 1 158 ? 4.843 3.321 -19.129 1.00 86.88 158 LEU A N 1
ATOM 1312 C CA . LEU A 1 158 ? 4.996 2.542 -20.351 1.00 86.88 158 LEU A CA 1
ATOM 1313 C C . LEU A 1 158 ? 6.465 2.585 -20.770 1.00 86.88 158 LEU A C 1
ATOM 1315 O O . LEU A 1 158 ? 6.854 3.330 -21.671 1.00 86.88 158 LEU A O 1
ATOM 1319 N N . ASP A 1 159 ? 7.278 1.777 -20.096 1.00 80.19 159 ASP A N 1
ATOM 1320 C CA . ASP A 1 159 ? 8.671 1.541 -20.451 1.00 80.19 159 ASP A CA 1
ATOM 1321 C C . ASP A 1 159 ? 9.098 0.078 -20.187 1.00 80.19 159 ASP A C 1
ATOM 1323 O O . ASP A 1 159 ? 8.369 -0.739 -19.613 1.00 80.19 159 ASP A O 1
ATOM 1327 N N . VAL A 1 160 ? 10.302 -0.288 -20.641 1.00 69.88 160 VAL A N 1
ATOM 1328 C CA . VAL A 1 160 ? 10.854 -1.641 -20.430 1.00 69.88 160 VAL A CA 1
ATOM 1329 C C . VAL A 1 160 ? 11.127 -1.910 -18.937 1.00 69.88 160 VAL A C 1
ATOM 1331 O O . VAL A 1 160 ? 11.098 -3.059 -18.497 1.00 69.88 160 VAL A O 1
ATOM 1334 N N . SER A 1 161 ? 11.381 -0.870 -18.137 1.00 64.06 161 SER A N 1
ATOM 1335 C CA . SER A 1 161 ? 11.757 -0.960 -16.720 1.00 64.06 161 SER A CA 1
ATOM 1336 C C . SER A 1 161 ? 10.560 -1.236 -15.798 1.00 64.06 161 SER A C 1
ATOM 1338 O O . SER A 1 161 ? 10.627 -2.146 -14.970 1.00 64.06 161 SER A O 1
ATOM 1340 N N . GLY A 1 162 ? 9.450 -0.524 -15.957 1.00 61.03 162 GLY A N 1
ATOM 1341 C CA . GLY A 1 162 ? 8.194 -0.675 -15.230 1.00 61.03 162 GLY A CA 1
ATOM 1342 C C . GLY A 1 162 ? 7.570 -2.049 -15.459 1.00 61.03 162 GLY A C 1
ATOM 1343 O O . GLY A 1 162 ? 7.103 -2.697 -14.516 1.00 61.03 162 GLY A O 1
ATOM 1344 N N . ALA A 1 163 ? 7.702 -2.605 -16.670 1.00 71.19 163 ALA A N 1
ATOM 1345 C CA . ALA A 1 163 ? 7.354 -4.002 -16.948 1.00 71.19 163 ALA A CA 1
ATOM 1346 C C . ALA A 1 163 ? 8.203 -5.000 -16.125 1.00 71.19 163 ALA A C 1
ATOM 1348 O O . ALA A 1 163 ? 7.713 -6.037 -15.662 1.00 71.19 163 ALA A O 1
ATOM 1349 N N . HIS A 1 164 ? 9.481 -4.694 -15.883 1.00 75.75 164 HIS A N 1
ATOM 1350 C CA . HIS A 1 164 ? 10.342 -5.510 -15.023 1.00 75.75 164 HIS A CA 1
ATOM 1351 C C . HIS A 1 164 ? 10.037 -5.333 -13.529 1.00 75.75 164 HIS A C 1
ATOM 1353 O O . HIS A 1 164 ? 10.030 -6.323 -12.794 1.00 75.75 164 HIS A O 1
ATOM 1359 N N . ILE A 1 165 ? 9.767 -4.109 -13.069 1.00 77.06 165 ILE A N 1
ATOM 1360 C CA . ILE A 1 165 ? 9.453 -3.820 -11.662 1.00 77.06 165 ILE A CA 1
ATOM 1361 C C . ILE A 1 165 ? 8.133 -4.481 -11.264 1.00 77.06 165 ILE A C 1
ATOM 1363 O O . ILE A 1 165 ? 8.087 -5.167 -10.237 1.00 77.06 165 ILE A O 1
ATOM 1367 N N . SER A 1 166 ? 7.091 -4.335 -12.085 1.00 83.06 166 SER A N 1
ATOM 1368 C CA . SER A 1 166 ? 5.785 -4.970 -11.875 1.00 83.06 166 SER A CA 1
ATOM 1369 C C . SER A 1 166 ? 5.896 -6.492 -11.823 1.00 83.06 166 SER A C 1
ATOM 1371 O O . SER A 1 166 ? 5.563 -7.089 -10.800 1.00 83.06 166 SER A O 1
ATOM 1373 N N . SER A 1 167 ? 6.476 -7.122 -12.850 1.00 85.06 167 SER A N 1
ATOM 1374 C CA . SER A 1 167 ? 6.613 -8.585 -12.921 1.00 85.06 167 SER A CA 1
ATOM 1375 C C . SER A 1 167 ? 7.493 -9.170 -11.810 1.00 85.06 167 SER A C 1
ATOM 1377 O O . SER A 1 167 ? 7.190 -10.232 -11.260 1.00 85.06 167 SER A O 1
ATOM 1379 N N . ALA A 1 168 ? 8.581 -8.491 -11.426 1.00 87.12 168 ALA A N 1
ATOM 1380 C CA . ALA A 1 168 ? 9.419 -8.929 -10.312 1.00 87.12 168 ALA A CA 1
ATOM 1381 C C . ALA A 1 168 ? 8.694 -8.812 -8.966 1.00 87.12 168 ALA A C 1
ATOM 1383 O O . ALA A 1 168 ? 8.860 -9.676 -8.102 1.00 87.12 168 ALA A O 1
ATOM 1384 N N . THR A 1 169 ? 7.908 -7.751 -8.787 1.00 90.19 169 THR A N 1
ATOM 1385 C CA . THR A 1 169 ? 7.125 -7.524 -7.571 1.00 90.19 169 THR A CA 1
ATOM 1386 C C . THR A 1 169 ? 6.002 -8.547 -7.461 1.00 90.19 169 THR A C 1
ATOM 1388 O O . THR A 1 169 ? 5.909 -9.215 -6.433 1.00 90.19 169 THR A O 1
ATOM 1391 N N . GLU A 1 170 ? 5.227 -8.741 -8.528 1.00 94.44 170 GLU A N 1
ATOM 1392 C CA . GLU A 1 170 ? 4.160 -9.738 -8.590 1.00 94.44 170 GLU A CA 1
ATOM 1393 C C . GLU A 1 170 ? 4.698 -11.139 -8.283 1.00 94.44 170 GLU A C 1
ATOM 1395 O O . GLU A 1 170 ? 4.181 -11.812 -7.394 1.00 94.44 170 GLU A O 1
ATOM 1400 N N . ARG A 1 171 ? 5.775 -11.568 -8.954 1.00 93.69 171 ARG A N 1
ATOM 1401 C CA . ARG A 1 171 ? 6.370 -12.897 -8.752 1.00 93.69 171 ARG A CA 1
ATOM 1402 C C . ARG A 1 171 ? 6.772 -13.138 -7.299 1.00 93.69 171 ARG A C 1
ATOM 1404 O O . ARG A 1 171 ? 6.521 -14.216 -6.764 1.00 93.69 171 ARG A O 1
ATOM 1411 N N . ASP A 1 172 ? 7.426 -12.166 -6.669 1.00 93.50 172 ASP A N 1
ATOM 1412 C CA . ASP A 1 172 ? 7.905 -12.318 -5.296 1.00 93.50 172 ASP A CA 1
ATOM 1413 C C . ASP A 1 172 ? 6.744 -12.324 -4.293 1.00 93.50 172 ASP A C 1
ATOM 1415 O O . ASP A 1 172 ? 6.727 -13.152 -3.385 1.00 93.50 172 ASP A O 1
ATOM 1419 N N . VAL A 1 173 ? 5.747 -11.456 -4.484 1.00 95.38 173 VAL A N 1
ATOM 1420 C CA . VAL A 1 173 ? 4.540 -11.415 -3.644 1.00 95.38 173 VAL A CA 1
ATOM 1421 C C . VAL A 1 173 ? 3.747 -12.707 -3.802 1.00 95.38 173 VAL A C 1
ATOM 1423 O O . VAL A 1 173 ? 3.413 -13.330 -2.801 1.00 95.38 173 VAL A O 1
ATOM 1426 N N . ARG A 1 174 ? 3.542 -13.181 -5.034 1.00 95.94 174 ARG A N 1
ATOM 1427 C CA . ARG A 1 174 ? 2.858 -14.448 -5.332 1.00 95.94 174 ARG A CA 1
ATOM 1428 C C . ARG A 1 174 ? 3.592 -15.658 -4.749 1.00 95.94 174 ARG A C 1
ATOM 1430 O O . ARG A 1 174 ? 2.955 -16.623 -4.355 1.00 95.94 174 ARG A O 1
ATOM 1437 N N . LYS A 1 175 ? 4.925 -15.607 -4.645 1.00 95.31 175 LYS A N 1
ATOM 1438 C CA . LYS A 1 175 ? 5.727 -16.643 -3.969 1.00 95.31 175 LYS A CA 1
ATOM 1439 C C . LYS A 1 175 ? 5.511 -16.660 -2.449 1.00 95.31 175 LYS A C 1
ATOM 1441 O O . LYS A 1 175 ? 5.706 -17.698 -1.820 1.00 95.31 175 LYS A O 1
ATOM 1446 N N . TRP A 1 176 ? 5.212 -15.513 -1.848 1.00 95.88 176 TRP A N 1
ATOM 1447 C CA . TRP A 1 176 ? 5.160 -15.336 -0.395 1.00 95.88 176 TRP A CA 1
ATOM 1448 C C . TRP A 1 176 ? 3.756 -15.262 0.194 1.00 95.88 176 TRP A C 1
ATOM 1450 O O . TRP A 1 176 ? 3.645 -15.384 1.411 1.00 95.88 176 TRP A O 1
ATOM 1460 N N . CYS A 1 177 ? 2.752 -15.018 -0.643 1.00 96.06 177 CYS A N 1
ATOM 1461 C CA . CYS A 1 177 ? 1.337 -14.925 -0.318 1.00 96.06 177 CYS A CA 1
ATOM 1462 C C . CYS A 1 177 ? 0.684 -16.301 -0.489 1.00 96.06 177 CYS A C 1
ATOM 1464 O O . CYS A 1 177 ? 0.787 -16.891 -1.565 1.00 96.06 177 CYS A O 1
ATOM 1466 N N . ASP A 1 178 ? 0.031 -16.813 0.550 1.00 94.94 178 ASP A N 1
ATOM 1467 C CA . ASP A 1 178 ? -0.674 -18.100 0.528 1.00 94.94 178 ASP A CA 1
ATOM 1468 C C . ASP A 1 178 ? -2.123 -18.019 0.013 1.00 94.94 178 ASP A C 1
ATOM 1470 O O . ASP A 1 178 ? -2.707 -19.048 -0.331 1.00 94.94 178 ASP A O 1
ATOM 1474 N N . VAL A 1 179 ? -2.673 -16.810 -0.133 1.00 96.31 179 VAL A N 1
ATOM 1475 C CA . VAL A 1 179 ? -3.991 -16.568 -0.738 1.00 96.31 179 VAL A CA 1
ATOM 1476 C C . VAL A 1 179 ? -3.883 -16.175 -2.219 1.00 96.31 179 VAL A C 1
ATOM 1478 O O . VAL A 1 179 ? -2.938 -15.476 -2.610 1.00 96.31 179 VAL A O 1
ATOM 1481 N N . PRO A 1 180 ? -4.840 -16.595 -3.071 1.00 96.44 180 PRO A N 1
ATOM 1482 C CA . PRO A 1 180 ? -4.870 -16.196 -4.472 1.00 96.44 180 PRO A CA 1
ATOM 1483 C C . PRO A 1 180 ? -5.242 -14.717 -4.624 1.00 96.44 180 PRO A C 1
ATOM 1485 O O . PRO A 1 180 ? -6.084 -14.191 -3.899 1.00 96.44 180 PRO A O 1
ATOM 1488 N N . PHE A 1 181 ? -4.644 -14.066 -5.619 1.00 98.00 181 PHE A N 1
ATOM 1489 C CA . PHE A 1 181 ? -4.988 -12.709 -6.030 1.00 98.00 181 PHE A CA 1
ATOM 1490 C C . PHE A 1 181 ? -4.790 -12.521 -7.536 1.00 98.00 181 PHE A C 1
ATOM 1492 O O . PHE A 1 181 ? -3.918 -13.155 -8.155 1.00 98.00 181 PHE A O 1
ATOM 1499 N N . GLU A 1 182 ? -5.573 -11.608 -8.098 1.00 97.69 182 GLU A N 1
ATOM 1500 C CA . GLU A 1 182 ? -5.422 -11.109 -9.461 1.00 97.69 182 GLU A CA 1
ATOM 1501 C C . GLU A 1 182 ? -4.520 -9.875 -9.475 1.00 97.69 182 GLU A C 1
ATOM 1503 O O . GLU A 1 182 ? -4.590 -9.031 -8.583 1.00 97.69 182 GLU A O 1
ATOM 1508 N N . PHE A 1 183 ? -3.647 -9.781 -10.477 1.00 96.31 183 PHE A N 1
ATOM 1509 C CA . PHE A 1 183 ? -2.743 -8.648 -10.665 1.00 96.31 183 PHE A CA 1
ATOM 1510 C C . PHE A 1 183 ? -2.987 -8.070 -12.056 1.00 96.31 183 PHE A C 1
ATOM 1512 O O . PHE A 1 183 ? -2.688 -8.720 -13.057 1.00 96.31 183 PHE A O 1
ATOM 1519 N N . ILE A 1 184 ? -3.586 -6.882 -12.116 1.00 95.38 184 ILE A N 1
ATOM 1520 C CA . ILE A 1 184 ? -4.150 -6.316 -13.342 1.00 95.38 184 ILE A CA 1
ATOM 1521 C C . ILE A 1 184 ? -3.432 -5.005 -13.678 1.00 95.38 184 ILE A C 1
ATOM 1523 O O . ILE A 1 184 ? -3.625 -4.006 -12.978 1.00 95.38 184 ILE A O 1
ATOM 1527 N N . PRO A 1 185 ? -2.626 -4.967 -14.753 1.00 92.81 185 PRO A N 1
ATOM 1528 C CA . PRO A 1 185 ? -2.064 -3.723 -15.266 1.00 92.81 185 PRO A CA 1
ATOM 1529 C C . PRO A 1 185 ? -3.179 -2.811 -15.799 1.00 92.81 185 PRO A C 1
ATOM 1531 O O . PRO A 1 185 ? -3.922 -3.196 -16.698 1.00 92.81 185 PRO A O 1
ATOM 1534 N N . CYS A 1 186 ? -3.290 -1.604 -15.249 1.00 93.50 186 CYS A N 1
ATOM 1535 C CA . CYS A 1 186 ? -4.324 -0.616 -15.575 1.00 93.50 186 CYS A CA 1
ATOM 1536 C C . CYS A 1 186 ? -3.778 0.613 -16.323 1.00 93.50 186 CYS A C 1
ATOM 1538 O O . CYS A 1 186 ? -4.551 1.413 -16.848 1.00 93.50 186 CYS A O 1
ATOM 1540 N N . GLY A 1 187 ? -2.458 0.757 -16.419 1.00 84.88 187 GLY A N 1
ATOM 1541 C CA . GLY A 1 187 ? -1.804 1.771 -17.242 1.00 84.88 187 GLY A CA 1
ATOM 1542 C C . GLY A 1 187 ? -0.301 1.832 -16.983 1.00 84.88 187 GLY A C 1
ATOM 1543 O O . GLY A 1 187 ? 0.171 1.202 -16.038 1.00 84.88 187 GLY A O 1
ATOM 1544 N N . LEU A 1 188 ? 0.468 2.556 -17.794 1.00 91.62 188 LEU A N 1
ATOM 1545 C CA . LEU A 1 188 ? 0.091 3.176 -19.071 1.00 91.62 188 LEU A CA 1
ATOM 1546 C C . LEU A 1 188 ? 0.119 2.167 -20.233 1.00 91.62 188 LEU A C 1
ATOM 1548 O O . LEU A 1 188 ? 0.991 1.310 -20.320 1.00 91.62 188 LEU A O 1
ATOM 1552 N N . THR A 1 189 ? -0.820 2.301 -21.172 1.00 91.75 189 THR A N 1
ATOM 1553 C CA . THR A 1 189 ? -0.852 1.551 -22.442 1.00 91.75 189 THR A CA 1
ATOM 1554 C C . THR A 1 189 ? -0.688 2.485 -23.641 1.00 91.75 189 THR A C 1
ATOM 1556 O O . THR A 1 189 ? -0.980 3.677 -23.553 1.00 91.75 189 THR A O 1
ATOM 1559 N N . LEU A 1 190 ? -0.284 1.952 -24.801 1.00 91.12 190 LEU A N 1
ATOM 1560 C CA . LEU A 1 190 ? -0.172 2.746 -26.036 1.00 91.12 190 LEU A CA 1
ATOM 1561 C C . LEU A 1 190 ? -1.499 3.404 -26.447 1.00 91.12 190 LEU A C 1
ATOM 1563 O O . LEU A 1 190 ? -1.495 4.471 -27.058 1.00 91.12 190 LEU A O 1
ATOM 1567 N N . GLU A 1 191 ? -2.635 2.779 -26.136 1.00 93.00 191 GLU A N 1
ATOM 1568 C CA . GLU A 1 191 ? -3.956 3.347 -26.414 1.00 93.00 191 GLU A CA 1
ATOM 1569 C C . GLU A 1 191 ? -4.257 4.539 -25.503 1.00 93.00 191 GLU A C 1
ATOM 1571 O O . GLU A 1 191 ? -4.683 5.584 -25.992 1.00 93.00 191 GLU A O 1
ATOM 1576 N N . G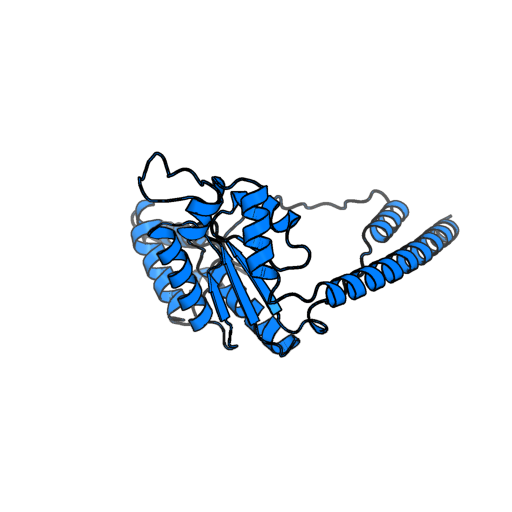LN A 1 192 ? -3.963 4.426 -24.204 1.00 94.75 192 GLN A N 1
ATOM 1577 C CA . GLN A 1 192 ? -4.095 5.529 -23.246 1.00 94.75 192 GLN A CA 1
ATOM 1578 C C . GLN A 1 192 ? -3.156 6.688 -23.594 1.00 94.75 192 GLN A C 1
ATOM 1580 O O . GLN A 1 192 ? -3.585 7.839 -23.610 1.00 94.75 192 GLN A O 1
ATOM 1585 N N . VAL A 1 193 ? -1.905 6.392 -23.961 1.00 93.56 193 VAL A N 1
ATOM 1586 C CA . VAL A 1 193 ? -0.930 7.392 -24.421 1.00 93.56 193 VAL A CA 1
ATOM 1587 C C . VAL A 1 193 ? -1.481 8.199 -25.596 1.00 93.56 193 VAL A C 1
ATOM 1589 O O . VAL A 1 193 ? -1.443 9.428 -25.573 1.00 93.56 193 VAL A O 1
ATOM 1592 N N . LYS A 1 194 ? -2.052 7.522 -26.599 1.00 93.62 194 LYS A N 1
ATOM 1593 C CA . LYS A 1 194 ? -2.675 8.182 -27.755 1.00 93.62 194 LYS A CA 1
ATOM 1594 C C . LYS A 1 194 ? -3.925 8.970 -27.366 1.00 93.62 194 LYS A C 1
ATOM 1596 O O . LYS A 1 194 ? -4.086 10.095 -27.822 1.00 93.62 194 LYS A O 1
ATOM 1601 N N . ARG A 1 195 ? -4.799 8.397 -26.529 1.00 95.44 195 ARG A N 1
ATOM 1602 C CA . ARG A 1 195 ? -6.058 9.024 -26.089 1.00 95.44 195 ARG A CA 1
ATOM 1603 C C . ARG A 1 195 ? -5.808 10.327 -25.327 1.00 95.44 195 ARG A C 1
ATOM 1605 O O . ARG A 1 195 ? -6.486 11.317 -25.585 1.00 95.44 195 ARG A O 1
ATOM 1612 N N . TYR A 1 196 ? -4.822 10.336 -24.433 1.00 94.00 196 TYR A N 1
ATOM 1613 C CA . TYR A 1 196 ? -4.521 11.479 -23.565 1.00 94.00 196 TYR A CA 1
ATOM 1614 C C . TYR A 1 196 ? -3.350 12.338 -24.047 1.00 94.00 196 TYR A C 1
ATOM 1616 O O . TYR A 1 196 ? -2.966 13.270 -23.349 1.00 94.00 196 TYR A O 1
ATOM 1624 N N . HIS A 1 197 ? -2.818 12.063 -25.243 1.00 92.50 197 HIS A N 1
ATOM 1625 C CA . HIS A 1 197 ? -1.703 12.801 -25.844 1.00 92.50 197 HIS A CA 1
ATOM 1626 C C . HIS A 1 197 ? -0.503 12.931 -24.894 1.00 92.50 197 HIS A C 1
ATOM 1628 O O . HIS A 1 197 ? 0.086 14.005 -24.762 1.00 92.50 197 HIS A O 1
ATOM 1634 N N . VAL A 1 198 ? -0.162 11.834 -24.211 1.00 92.12 198 VAL A N 1
ATOM 1635 C CA . VAL A 1 198 ? 0.956 11.807 -23.262 1.00 92.12 198 VAL A CA 1
ATOM 1636 C C . VAL A 1 198 ? 2.252 12.046 -24.041 1.00 92.12 198 VAL A C 1
ATOM 1638 O O . VAL A 1 198 ? 2.506 11.320 -25.008 1.00 92.12 198 VAL A O 1
ATOM 1641 N N . PRO A 1 199 ? 3.061 13.058 -23.682 1.00 91.25 199 PRO A N 1
ATOM 1642 C CA . PRO A 1 199 ? 4.303 13.322 -24.388 1.00 91.25 199 PRO A CA 1
ATOM 1643 C C . PRO A 1 199 ? 5.311 12.195 -24.142 1.00 91.25 199 PRO A C 1
ATOM 1645 O O . PRO A 1 199 ? 5.355 11.600 -23.064 1.00 91.25 199 PRO A O 1
ATOM 1648 N N . GLU A 1 200 ? 6.134 11.914 -25.151 1.00 90.12 200 GLU A N 1
ATOM 1649 C CA . GLU A 1 200 ? 7.263 10.994 -25.011 1.00 90.12 200 GLU A CA 1
ATOM 1650 C C . GLU A 1 200 ? 8.292 11.532 -24.017 1.00 90.12 200 GLU A C 1
ATOM 1652 O O . GLU A 1 200 ? 8.493 12.745 -23.882 1.00 90.12 200 GLU A O 1
ATOM 1657 N N . ASN A 1 201 ? 8.991 10.613 -23.357 1.00 85.81 201 ASN A N 1
ATOM 1658 C CA . ASN A 1 201 ? 10.131 10.958 -22.531 1.00 85.81 201 ASN A CA 1
ATOM 1659 C C . ASN A 1 201 ? 11.239 11.593 -23.394 1.00 85.81 201 ASN A C 1
ATOM 1661 O O . ASN A 1 201 ? 11.713 10.997 -24.362 1.00 85.81 201 ASN A O 1
ATOM 1665 N N . LEU A 1 202 ? 11.681 12.796 -23.010 1.00 81.81 202 LEU A N 1
ATOM 1666 C CA . LEU A 1 202 ? 12.716 13.558 -23.719 1.00 81.81 202 LEU A CA 1
ATOM 1667 C C . LEU A 1 202 ? 14.038 12.790 -23.842 1.00 81.81 202 LEU A C 1
ATOM 1669 O O . LEU A 1 202 ? 14.724 12.906 -24.857 1.00 81.81 202 LEU A O 1
ATOM 1673 N N . ASP A 1 203 ? 14.385 12.006 -22.820 1.00 82.69 203 ASP A N 1
ATOM 1674 C CA . ASP A 1 203 ? 15.655 11.279 -22.755 1.00 82.69 203 ASP A CA 1
ATOM 1675 C C . ASP A 1 203 ? 15.581 9.900 -23.427 1.00 82.69 203 ASP A C 1
ATOM 1677 O O . ASP A 1 203 ? 16.613 9.282 -23.707 1.00 82.69 203 ASP A O 1
ATOM 1681 N N . LYS A 1 204 ? 14.366 9.395 -23.673 1.00 82.94 204 LYS A N 1
ATOM 1682 C CA . LYS A 1 204 ? 14.122 8.035 -24.158 1.00 82.94 204 LYS A CA 1
ATOM 1683 C C . LYS A 1 204 ? 12.895 7.976 -25.078 1.00 82.94 204 LYS A C 1
ATOM 1685 O O . LYS A 1 204 ? 11.783 7.718 -24.613 1.00 82.94 204 LYS A O 1
ATOM 1690 N N . PRO A 1 205 ? 13.098 8.171 -26.391 1.00 84.62 205 PRO A N 1
ATOM 1691 C CA . PRO A 1 205 ? 12.025 8.088 -27.374 1.00 84.62 205 PRO A CA 1
ATOM 1692 C C . PRO A 1 205 ? 11.281 6.748 -27.308 1.00 84.62 205 PRO A C 1
ATOM 1694 O O . PRO A 1 205 ? 11.905 5.687 -27.229 1.00 84.62 205 PRO A O 1
ATOM 1697 N N . GLY A 1 206 ? 9.951 6.803 -27.364 1.00 83.31 206 GLY A N 1
ATOM 1698 C CA . GLY A 1 206 ? 9.066 5.638 -27.264 1.00 83.31 206 GLY A CA 1
ATOM 1699 C C . GLY A 1 206 ? 8.743 5.142 -25.846 1.00 83.31 206 GLY A C 1
ATOM 1700 O O . GLY A 1 206 ? 7.983 4.181 -25.724 1.00 83.31 206 GLY A O 1
ATOM 1701 N N . GLU A 1 207 ? 9.270 5.777 -24.793 1.00 89.44 207 GLU A N 1
ATOM 1702 C CA . GLU A 1 207 ? 8.870 5.542 -23.397 1.00 89.44 207 GLU A CA 1
ATOM 1703 C C . GLU A 1 207 ? 7.950 6.671 -22.902 1.00 89.44 207 GLU A C 1
ATOM 1705 O O . GLU A 1 207 ? 8.147 7.841 -23.247 1.00 89.44 207 GLU A O 1
ATOM 1710 N N . PHE A 1 208 ? 6.950 6.336 -22.080 1.00 90.56 208 PHE A N 1
ATOM 1711 C CA . PHE A 1 208 ? 5.969 7.298 -21.563 1.00 90.56 208 PHE A CA 1
ATOM 1712 C C . PHE A 1 208 ? 5.814 7.163 -20.054 1.00 90.56 208 PHE A C 1
ATOM 1714 O O . PHE A 1 208 ? 5.668 6.056 -19.538 1.00 90.56 208 PHE A O 1
ATOM 1721 N N . GLN A 1 209 ? 5.800 8.301 -19.367 1.00 89.69 209 GLN A N 1
ATOM 1722 C CA . GLN A 1 209 ? 5.740 8.356 -17.909 1.00 89.69 209 GLN A CA 1
ATOM 1723 C C . GLN A 1 209 ? 4.347 8.743 -17.432 1.00 89.69 209 GLN A C 1
ATOM 1725 O O . GLN A 1 209 ? 3.702 9.615 -18.023 1.00 89.69 209 GLN A O 1
ATOM 1730 N N . TRP A 1 210 ? 3.897 8.131 -16.340 1.00 91.12 210 TRP A N 1
ATOM 1731 C CA . TRP A 1 210 ? 2.629 8.477 -15.710 1.00 91.12 210 TRP A CA 1
ATOM 1732 C C . TRP A 1 210 ? 2.600 9.949 -15.290 1.00 91.12 210 TRP A C 1
ATOM 1734 O O . TRP A 1 210 ? 1.584 10.615 -15.464 1.00 91.12 210 TRP A O 1
ATOM 1744 N N . GLU A 1 211 ? 3.713 10.498 -14.799 1.00 89.06 211 GLU A N 1
ATOM 1745 C CA . GLU A 1 211 ? 3.807 11.902 -14.380 1.00 89.06 211 GLU A CA 1
ATOM 1746 C C . GLU A 1 211 ? 3.558 12.906 -15.513 1.00 89.06 211 GLU A C 1
ATOM 1748 O O . GLU A 1 211 ? 3.300 14.080 -15.245 1.00 89.06 211 GLU A O 1
ATOM 1753 N N . ALA A 1 212 ? 3.631 12.463 -16.770 1.00 90.19 212 ALA A N 1
ATOM 1754 C CA . ALA A 1 212 ? 3.345 13.290 -17.934 1.00 90.19 212 ALA A CA 1
ATOM 1755 C C . ALA A 1 212 ? 1.851 13.319 -18.312 1.00 90.19 212 ALA A C 1
ATOM 1757 O O . ALA A 1 212 ? 1.464 14.069 -19.212 1.00 90.19 212 ALA A O 1
ATOM 1758 N N . LEU A 1 213 ? 1.002 12.523 -17.649 1.00 91.62 213 LEU A N 1
ATOM 1759 C CA . LEU A 1 213 ? -0.447 12.582 -17.824 1.00 91.62 213 LEU A CA 1
ATOM 1760 C C . LEU A 1 213 ? -1.014 13.909 -17.315 1.00 91.62 213 LEU A C 1
ATOM 1762 O O . LEU A 1 213 ? -0.619 14.433 -16.272 1.00 91.62 213 LEU A O 1
ATOM 1766 N N . SER A 1 214 ? -2.035 14.406 -18.013 1.00 91.94 214 SER A N 1
ATOM 1767 C CA . SER A 1 214 ? -2.912 15.420 -17.438 1.00 91.94 214 SER A CA 1
ATOM 1768 C C . SER A 1 214 ? -3.680 14.841 -16.246 1.00 91.94 214 SER A C 1
ATOM 1770 O O . SER A 1 214 ? -3.954 13.641 -16.177 1.00 91.94 214 SER A O 1
ATOM 1772 N N . ASP A 1 215 ? -4.078 15.711 -15.321 1.00 92.50 215 ASP A N 1
ATOM 1773 C CA . ASP A 1 215 ? -4.899 15.324 -14.172 1.00 92.50 215 ASP A CA 1
ATOM 1774 C C . ASP A 1 215 ? -6.214 14.640 -14.597 1.00 92.50 215 ASP A C 1
ATOM 1776 O O . ASP A 1 215 ? -6.604 13.618 -14.033 1.00 92.50 215 ASP A O 1
ATOM 1780 N N . GLU A 1 216 ? -6.845 15.129 -15.670 1.00 92.94 216 GLU A N 1
ATOM 1781 C CA . GLU A 1 216 ? -8.033 14.503 -16.256 1.00 92.94 216 GLU A CA 1
ATOM 1782 C C . GLU A 1 216 ? -7.749 13.098 -16.801 1.00 92.94 216 GLU A C 1
ATOM 1784 O O . GLU A 1 216 ? -8.526 12.179 -16.536 1.00 92.94 216 GLU A O 1
ATOM 1789 N N . GLY A 1 217 ? -6.634 12.913 -17.515 1.00 94.06 217 GLY A N 1
ATOM 1790 C CA . GLY A 1 217 ? -6.249 11.607 -18.046 1.00 94.06 217 GLY A CA 1
ATOM 1791 C C . GLY A 1 217 ? -5.975 10.598 -16.937 1.00 94.06 217 GLY A C 1
ATOM 1792 O O . GLY A 1 217 ? -6.480 9.477 -16.978 1.00 94.06 217 GLY A O 1
ATOM 1793 N N . ALA A 1 218 ? -5.257 11.011 -15.893 1.00 93.94 218 ALA A N 1
ATOM 1794 C CA . ALA A 1 218 ? -5.021 10.168 -14.729 1.00 93.94 218 ALA A CA 1
ATOM 1795 C C . ALA A 1 218 ? -6.325 9.807 -14.002 1.00 93.94 218 ALA A C 1
ATOM 1797 O O . ALA A 1 218 ? -6.548 8.636 -13.694 1.00 93.94 218 ALA A O 1
ATOM 1798 N N . ARG A 1 219 ? -7.221 10.780 -13.781 1.00 95.12 219 ARG A N 1
ATOM 1799 C CA . ARG A 1 219 ? -8.545 10.542 -13.187 1.00 95.12 219 ARG A CA 1
ATOM 1800 C C . ARG A 1 219 ? -9.327 9.491 -13.963 1.00 95.12 219 ARG A C 1
ATOM 1802 O O . ARG A 1 219 ? -9.904 8.595 -13.346 1.00 95.12 219 ARG A O 1
ATOM 1809 N N . GLU A 1 220 ? -9.384 9.612 -15.288 1.00 96.00 220 GLU A N 1
ATOM 1810 C CA . GLU A 1 220 ? -10.124 8.674 -16.133 1.00 96.00 220 GLU A CA 1
ATOM 1811 C C . GLU A 1 220 ? -9.517 7.274 -16.081 1.00 96.00 220 GLU A C 1
ATOM 1813 O O . GLU A 1 220 ? -10.249 6.329 -15.798 1.00 96.00 220 GLU A O 1
ATOM 1818 N N . ILE A 1 221 ? -8.198 7.136 -16.244 1.00 96.00 221 ILE A N 1
ATOM 1819 C CA . ILE A 1 221 ? -7.521 5.830 -16.198 1.00 96.00 221 ILE A CA 1
ATOM 1820 C C . ILE A 1 221 ? -7.724 5.149 -14.838 1.00 96.00 221 ILE A C 1
ATOM 1822 O O . ILE A 1 221 ? -8.080 3.970 -14.778 1.00 96.00 221 ILE A O 1
ATOM 1826 N N . ILE A 1 222 ? -7.540 5.886 -13.737 1.00 95.75 222 ILE A N 1
ATOM 1827 C CA . ILE A 1 222 ? -7.750 5.365 -12.379 1.00 95.75 222 ILE A CA 1
ATOM 1828 C C . ILE A 1 222 ? -9.208 4.926 -12.201 1.00 95.75 222 ILE A C 1
ATOM 1830 O O . ILE A 1 222 ? -9.476 3.819 -11.732 1.00 95.75 222 ILE A O 1
ATOM 1834 N N . SER A 1 223 ? -10.160 5.769 -12.605 1.00 94.62 223 SER A N 1
ATOM 1835 C CA . SER A 1 223 ? -11.589 5.483 -12.456 1.00 94.62 223 SER A CA 1
ATOM 1836 C C . SER A 1 223 ? -12.025 4.282 -13.295 1.00 94.62 223 SER A C 1
ATOM 1838 O O . SER A 1 223 ? -12.775 3.440 -12.804 1.00 94.62 223 SER A O 1
ATOM 1840 N N . GLU A 1 224 ? -11.559 4.183 -14.541 1.00 95.56 224 GLU A N 1
ATOM 1841 C CA . GLU A 1 224 ? -11.841 3.063 -15.445 1.00 95.56 224 GLU A CA 1
ATOM 1842 C C . GLU A 1 224 ? -11.291 1.742 -14.885 1.00 95.56 224 GLU A C 1
ATOM 1844 O O . GLU A 1 224 ? -11.989 0.730 -14.943 1.00 95.56 224 GLU A O 1
ATOM 1849 N N . GLY A 1 225 ? -10.097 1.757 -14.278 1.00 95.50 225 GLY A N 1
ATOM 1850 C CA . GLY A 1 225 ? -9.504 0.577 -13.644 1.00 95.50 225 GLY A CA 1
ATOM 1851 C C . GLY A 1 225 ? -10.222 0.133 -12.365 1.00 95.50 225 GLY A C 1
ATOM 1852 O O . GLY A 1 225 ? -10.405 -1.061 -12.143 1.00 95.50 225 GLY A O 1
ATOM 1853 N N . VAL A 1 226 ? -10.658 1.079 -11.527 1.00 95.81 226 VAL A N 1
ATOM 1854 C CA . VAL A 1 226 ? -11.277 0.789 -10.218 1.00 95.81 226 VAL A CA 1
ATOM 1855 C C . VAL A 1 226 ? -12.749 0.395 -10.333 1.00 95.81 226 VAL A C 1
ATOM 1857 O O . VAL A 1 226 ? -13.211 -0.496 -9.621 1.00 95.81 226 VAL A O 1
ATOM 1860 N N . LYS A 1 227 ? -13.500 1.054 -11.221 1.00 95.06 227 LYS A N 1
ATOM 1861 C CA . LYS A 1 227 ? -14.961 0.923 -11.338 1.00 95.06 227 LYS A CA 1
ATOM 1862 C C . LYS A 1 227 ? -15.485 -0.524 -11.419 1.00 95.06 227 LYS A C 1
ATOM 1864 O O . LYS A 1 227 ? -16.528 -0.768 -10.817 1.00 95.06 227 LYS A O 1
ATOM 1869 N N . PRO A 1 228 ? -14.835 -1.479 -12.113 1.00 96.44 228 PRO A N 1
ATOM 1870 C CA . PRO A 1 228 ? -15.321 -2.858 -12.184 1.00 96.44 228 PRO A CA 1
ATOM 1871 C C . PRO A 1 228 ? -15.269 -3.617 -10.852 1.00 96.44 228 PRO A C 1
ATOM 1873 O O . PRO A 1 228 ? -16.015 -4.575 -10.680 1.00 96.44 228 PRO A O 1
ATOM 1876 N N . TYR A 1 229 ? -14.409 -3.197 -9.922 1.00 96.25 229 TYR A N 1
ATOM 1877 C CA . TYR A 1 229 ? -14.098 -3.946 -8.699 1.00 96.25 229 TYR A CA 1
ATOM 1878 C C . TYR A 1 229 ? -14.599 -3.265 -7.426 1.00 96.25 229 TYR A C 1
ATOM 1880 O O . TYR A 1 229 ? -14.397 -3.786 -6.332 1.00 96.25 229 TYR A O 1
ATOM 1888 N N . LEU A 1 230 ? -15.236 -2.097 -7.548 1.00 94.31 230 LEU A N 1
ATOM 1889 C CA . LEU A 1 230 ? -15.630 -1.288 -6.404 1.00 94.31 230 LEU A CA 1
ATOM 1890 C C . LEU A 1 230 ? -17.111 -0.923 -6.439 1.00 94.31 230 LEU A C 1
ATOM 1892 O O . LEU A 1 230 ? -17.595 -0.225 -7.333 1.00 94.31 230 LEU A O 1
ATOM 1896 N N . ARG A 1 231 ? -17.824 -1.328 -5.391 1.00 93.25 231 ARG A N 1
ATOM 1897 C CA . ARG A 1 231 ? -19.223 -0.983 -5.159 1.00 93.25 231 ARG A CA 1
ATOM 1898 C C . ARG A 1 231 ? -19.338 0.333 -4.405 1.00 93.25 231 ARG A C 1
ATOM 1900 O O . ARG A 1 231 ? -19.342 0.378 -3.171 1.00 93.25 231 ARG A O 1
ATOM 1907 N N . LEU A 1 232 ? -19.439 1.418 -5.173 1.00 88.62 232 LEU A N 1
ATOM 1908 C CA . LEU A 1 232 ? -19.568 2.782 -4.650 1.00 88.62 232 LEU A CA 1
ATOM 1909 C C . LEU A 1 232 ? -20.822 2.975 -3.783 1.00 88.62 232 LEU A C 1
ATOM 1911 O O . LEU A 1 232 ? -20.787 3.732 -2.818 1.00 88.62 232 LEU A O 1
ATOM 1915 N N . ASP A 1 233 ? -21.921 2.290 -4.097 1.00 92.00 233 ASP A N 1
ATOM 1916 C CA . ASP A 1 233 ? -23.151 2.299 -3.299 1.00 92.00 233 ASP A CA 1
ATOM 1917 C C . ASP A 1 233 ? -22.909 1.761 -1.881 1.00 92.00 233 ASP A C 1
ATOM 1919 O O . ASP A 1 233 ? -23.285 2.401 -0.897 1.00 92.00 233 ASP A O 1
ATOM 1923 N N . ALA A 1 234 ? -22.219 0.624 -1.778 1.00 91.31 234 ALA A N 1
ATOM 1924 C CA . ALA A 1 234 ? -21.882 -0.007 -0.511 1.00 91.31 234 ALA A CA 1
ATOM 1925 C C . ALA A 1 234 ? -20.879 0.834 0.299 1.00 91.31 234 ALA A C 1
ATOM 1927 O O . ALA A 1 234 ? -21.070 1.019 1.502 1.00 91.31 234 ALA A O 1
ATOM 1928 N N . LEU A 1 235 ? -19.876 1.433 -0.357 1.00 88.88 235 LEU A N 1
ATOM 1929 C CA . LEU A 1 235 ? -18.954 2.373 0.294 1.00 88.88 235 LEU A CA 1
ATOM 1930 C C . LEU A 1 235 ? -19.685 3.584 0.881 1.00 88.88 235 LEU A C 1
ATOM 1932 O O . LEU A 1 235 ? -19.491 3.918 2.050 1.00 88.88 235 LEU A O 1
ATOM 1936 N N . ASN A 1 236 ? -20.565 4.207 0.095 1.00 90.56 236 ASN A N 1
ATOM 1937 C CA . ASN A 1 236 ? -21.321 5.380 0.529 1.00 90.56 236 ASN A CA 1
ATOM 1938 C C . ASN A 1 236 ? -22.232 5.066 1.726 1.00 90.56 236 ASN A C 1
ATOM 1940 O O . ASN A 1 236 ? -22.387 5.901 2.616 1.00 90.56 236 ASN A O 1
ATOM 1944 N N . ALA A 1 237 ? -22.816 3.865 1.783 1.00 92.31 237 ALA A N 1
ATOM 1945 C CA . ALA A 1 237 ? -23.625 3.439 2.922 1.00 92.31 237 ALA A CA 1
ATOM 1946 C C . ALA A 1 237 ? -22.794 3.312 4.214 1.00 92.31 237 ALA A C 1
ATOM 1948 O O . ALA A 1 237 ? -23.256 3.707 5.290 1.00 92.31 237 ALA A O 1
ATOM 1949 N N . VAL A 1 238 ? -21.559 2.803 4.121 1.00 92.00 238 VAL A N 1
ATOM 1950 C CA . VAL A 1 238 ? -20.638 2.735 5.267 1.00 92.00 238 VAL A CA 1
ATOM 1951 C C . VAL A 1 238 ? -20.209 4.136 5.704 1.00 92.00 238 VAL A C 1
ATOM 1953 O O . VAL A 1 238 ? -20.254 4.421 6.900 1.00 92.00 238 VAL A O 1
ATOM 1956 N N . ASP A 1 239 ? -19.896 5.035 4.766 1.00 90.50 239 ASP A N 1
ATOM 1957 C CA . ASP A 1 239 ? -19.532 6.428 5.066 1.00 90.50 239 ASP A CA 1
ATOM 1958 C C . ASP A 1 239 ? -20.663 7.175 5.796 1.00 90.50 239 ASP A C 1
ATOM 1960 O O . ASP A 1 239 ? -20.427 7.854 6.798 1.00 90.50 239 ASP A O 1
ATOM 1964 N N . GLN A 1 240 ? -21.913 7.002 5.355 1.00 91.88 240 GLN A N 1
ATOM 1965 C CA . GLN A 1 240 ? -23.079 7.579 6.035 1.00 91.88 240 GLN A CA 1
ATOM 1966 C C . GLN A 1 240 ? -23.229 7.042 7.463 1.00 91.88 240 GLN A C 1
ATOM 1968 O O . GLN A 1 240 ? -23.495 7.803 8.400 1.00 91.88 240 GLN A O 1
ATOM 1973 N N . ARG A 1 241 ? -23.028 5.732 7.651 1.00 92.38 241 ARG A N 1
ATOM 1974 C CA . ARG A 1 241 ? -23.091 5.095 8.970 1.00 92.38 241 ARG A CA 1
ATOM 1975 C C . ARG A 1 241 ? -21.976 5.589 9.891 1.00 92.38 241 ARG A C 1
ATOM 1977 O O . ARG A 1 241 ? -22.252 5.913 11.044 1.00 92.38 241 ARG A O 1
ATOM 1984 N N . GLU A 1 242 ? -20.743 5.676 9.401 1.00 91.81 242 GLU A N 1
ATOM 1985 C CA . GLU A 1 242 ? -19.617 6.240 10.149 1.00 91.81 242 GLU A CA 1
ATOM 1986 C C . GLU A 1 242 ? -19.881 7.684 10.557 1.00 91.81 242 GLU A C 1
ATOM 1988 O O . GLU A 1 242 ? -19.673 8.043 11.714 1.00 91.81 242 GLU A O 1
ATOM 1993 N N . GLN A 1 243 ? -20.366 8.517 9.635 1.00 90.00 243 GLN A N 1
ATOM 1994 C CA . GLN A 1 243 ? -20.668 9.914 9.919 1.00 90.00 243 GLN A CA 1
ATOM 1995 C C . GLN A 1 243 ? -21.722 10.046 11.024 1.00 90.00 243 GLN A C 1
ATOM 1997 O O . GLN A 1 243 ? -21.554 10.865 11.933 1.00 90.00 243 GLN A O 1
ATOM 2002 N N . ALA A 1 244 ? -22.770 9.220 10.992 1.00 91.56 244 ALA A N 1
ATOM 2003 C CA . ALA A 1 244 ? -23.785 9.188 12.039 1.00 91.56 244 ALA A CA 1
ATOM 2004 C C . ALA A 1 244 ? -23.191 8.779 13.400 1.00 91.56 244 ALA A C 1
ATOM 2006 O O . ALA A 1 244 ? -23.393 9.483 14.392 1.00 91.56 244 ALA A O 1
ATOM 2007 N N . VAL A 1 245 ? -22.399 7.699 13.448 1.00 92.06 245 VAL A N 1
ATOM 2008 C CA . VAL A 1 245 ? -21.760 7.218 14.689 1.00 92.06 245 VAL A CA 1
ATOM 2009 C C . VAL A 1 245 ? -20.780 8.250 15.240 1.00 92.06 245 VAL A C 1
ATOM 2011 O O . VAL A 1 245 ? -20.821 8.561 16.425 1.00 92.06 245 VAL A O 1
ATOM 2014 N N . ASN A 1 246 ? -19.934 8.830 14.393 1.00 89.50 246 ASN A N 1
ATOM 2015 C CA . ASN A 1 246 ? -18.965 9.848 14.794 1.00 89.50 246 ASN A CA 1
ATOM 2016 C C . ASN A 1 246 ? -19.634 11.111 15.333 1.00 89.50 246 ASN A C 1
ATOM 2018 O O . ASN A 1 246 ? -19.158 11.694 16.306 1.00 89.50 246 ASN A O 1
ATOM 2022 N N . THR A 1 247 ? -20.747 11.525 14.727 1.00 88.44 247 THR A N 1
ATOM 2023 C CA . THR A 1 247 ? -21.532 12.668 15.210 1.00 88.44 247 THR A CA 1
ATOM 2024 C C . THR A 1 247 ? -22.099 12.380 16.598 1.00 88.44 247 THR A C 1
ATOM 2026 O O . THR A 1 247 ? -21.949 13.199 17.504 1.00 88.44 247 THR A O 1
ATOM 2029 N N . TRP A 1 248 ? -22.671 11.190 16.789 1.00 89.75 248 TRP A N 1
ATOM 2030 C CA . TRP A 1 248 ? -23.192 10.752 18.082 1.00 89.75 248 TRP A CA 1
ATOM 2031 C C . TRP A 1 248 ? -22.092 10.643 19.156 1.00 89.75 248 TRP A C 1
ATOM 2033 O O . TRP A 1 248 ? -22.217 11.250 20.215 1.00 89.75 248 TRP A O 1
ATOM 2043 N N . VAL A 1 249 ? -20.969 9.966 18.878 1.00 88.06 249 VAL A N 1
ATOM 2044 C CA . VAL A 1 249 ? -19.853 9.821 19.838 1.00 88.06 249 VAL A CA 1
ATOM 2045 C C . VAL A 1 249 ? -19.292 11.181 20.251 1.00 88.06 249 VAL A C 1
ATOM 2047 O O . VAL A 1 249 ? -19.030 11.411 21.431 1.00 88.06 249 VAL A O 1
ATOM 2050 N N . ARG A 1 250 ? -19.112 12.108 19.302 1.00 85.00 250 ARG A N 1
ATOM 2051 C CA . ARG A 1 250 ? -18.613 13.457 19.613 1.00 85.00 250 ARG A CA 1
ATOM 2052 C C . ARG A 1 250 ? -19.564 14.218 20.533 1.00 85.00 250 ARG A C 1
ATOM 2054 O O . ARG A 1 250 ? -19.085 14.899 21.438 1.00 85.00 250 ARG A O 1
ATOM 2061 N N . HIS A 1 251 ? -20.874 14.077 20.333 1.00 85.81 251 HIS A N 1
ATOM 2062 C CA . HIS A 1 251 ? -21.882 14.665 21.213 1.00 85.81 251 HIS A CA 1
ATOM 2063 C C . HIS A 1 251 ? -21.772 14.116 22.645 1.00 85.81 251 HIS A C 1
ATOM 2065 O O . HIS A 1 251 ? -21.641 14.890 23.594 1.00 85.81 251 HIS A O 1
ATOM 2071 N N . GLU A 1 252 ? -21.715 12.792 22.807 1.00 87.62 252 GLU A N 1
ATOM 2072 C CA . GLU A 1 252 ? -21.586 12.157 24.128 1.00 87.62 252 GLU A CA 1
ATOM 2073 C C . GLU A 1 252 ? -20.294 12.559 24.854 1.00 87.62 252 GLU A C 1
ATOM 2075 O O . GLU A 1 252 ? -20.288 12.833 26.059 1.00 87.62 252 GLU A O 1
ATOM 2080 N N . MET A 1 253 ? -19.188 12.654 24.114 1.00 83.31 253 MET A N 1
ATOM 2081 C CA . MET A 1 253 ? -17.888 13.039 24.661 1.00 83.31 253 MET A CA 1
ATOM 2082 C C . MET A 1 253 ? -17.825 14.511 25.066 1.00 83.31 253 MET A C 1
ATOM 2084 O O . MET A 1 253 ? -17.139 14.841 26.035 1.00 83.31 253 MET A O 1
ATOM 2088 N N . ALA A 1 254 ? -18.546 15.393 24.371 1.00 79.94 254 ALA A N 1
ATOM 2089 C CA . ALA A 1 254 ? -18.684 16.785 24.787 1.00 79.94 254 ALA A CA 1
ATOM 2090 C C . ALA A 1 254 ? -19.401 16.879 26.144 1.00 79.94 254 ALA A C 1
ATOM 2092 O O . ALA A 1 254 ? -18.890 17.533 27.055 1.00 79.94 254 ALA A O 1
ATOM 2093 N N . GLY A 1 255 ? -20.502 16.139 26.315 1.00 81.88 255 GLY A N 1
ATOM 2094 C CA . GLY A 1 255 ? -21.213 16.058 27.593 1.00 81.88 255 GLY A CA 1
ATOM 2095 C C . GLY A 1 255 ? -20.360 15.459 28.718 1.00 81.88 255 GLY A C 1
ATOM 2096 O O . GLY A 1 255 ? -20.403 15.929 29.854 1.00 81.88 255 GLY A O 1
ATOM 2097 N N . LEU A 1 256 ? -19.530 14.450 28.423 1.00 81.50 256 LEU A N 1
ATOM 2098 C CA . LEU A 1 256 ? -18.587 13.890 29.399 1.00 81.50 256 LEU A CA 1
ATOM 2099 C C . LEU A 1 256 ? -17.523 14.909 29.834 1.00 81.50 256 LEU A C 1
ATOM 2101 O O . LEU A 1 256 ? -17.215 15.004 31.021 1.00 81.50 256 LEU A O 1
ATOM 2105 N N . ALA A 1 257 ? -16.973 15.678 28.893 1.00 76.44 257 ALA A N 1
ATOM 2106 C CA . ALA A 1 257 ? -15.963 16.693 29.183 1.00 76.44 257 ALA A CA 1
ATOM 2107 C C . ALA A 1 257 ? -16.508 17.878 29.995 1.00 76.44 257 ALA A C 1
ATOM 2109 O O . ALA A 1 257 ? -15.748 18.560 30.686 1.00 76.44 257 ALA A O 1
ATOM 2110 N N . GLU A 1 258 ? -17.808 18.148 29.905 1.00 76.88 258 GLU A N 1
ATOM 2111 C CA . GLU A 1 258 ? -18.491 19.127 30.748 1.00 76.88 258 GLU A CA 1
ATOM 2112 C C . GLU A 1 258 ? -18.616 18.613 32.188 1.00 76.88 258 GLU A C 1
ATOM 2114 O O . GLU A 1 258 ? -18.097 19.252 33.100 1.00 76.88 258 GLU A O 1
ATOM 2119 N N . ARG A 1 259 ? -19.119 17.385 32.377 1.00 80.31 259 ARG A N 1
ATOM 2120 C CA . ARG A 1 259 ? -19.202 16.742 33.704 1.00 80.31 259 ARG A CA 1
ATOM 2121 C C . ARG A 1 259 ? -17.844 16.593 34.390 1.00 80.31 259 ARG A C 1
ATOM 2123 O O . ARG A 1 259 ? -17.735 16.766 35.596 1.00 80.31 259 ARG A O 1
ATOM 2130 N N . TRP A 1 260 ? -16.785 16.281 33.643 1.00 72.62 260 TRP A N 1
ATOM 2131 C CA . TRP A 1 260 ? -15.443 16.147 34.223 1.00 72.62 260 TRP A CA 1
ATOM 2132 C C . TRP A 1 260 ? -14.921 17.471 34.797 1.00 72.62 260 TRP A C 1
ATOM 2134 O O . TRP A 1 260 ? -14.251 17.477 35.829 1.00 72.62 260 TRP A O 1
ATOM 2144 N N . ARG A 1 261 ? -15.235 18.604 34.155 1.00 70.25 261 ARG A N 1
ATOM 2145 C CA . ARG A 1 261 ? -14.853 19.930 34.663 1.00 70.25 261 ARG A CA 1
ATOM 2146 C C . ARG A 1 261 ? -15.519 20.252 35.999 1.00 70.25 261 ARG A C 1
ATOM 2148 O O . ARG A 1 261 ? -14.908 20.941 36.803 1.00 70.25 261 ARG A O 1
ATOM 2155 N N . GLU A 1 262 ? -16.716 19.729 36.239 1.00 68.94 262 GLU A N 1
ATOM 2156 C CA . GLU A 1 262 ? -17.441 19.894 37.504 1.00 68.94 262 GLU A CA 1
ATOM 2157 C C . GLU A 1 262 ? -16.865 19.030 38.637 1.00 68.94 262 GLU A C 1
ATOM 2159 O O . GLU A 1 262 ? -16.987 19.395 39.798 1.00 68.94 262 GLU A O 1
ATOM 2164 N N . VAL A 1 263 ? -16.218 17.903 38.313 1.00 65.75 263 VAL A N 1
ATOM 2165 C CA . VAL A 1 263 ? -15.612 16.981 39.298 1.00 65.75 263 VAL A CA 1
ATOM 2166 C C . VAL A 1 263 ? -14.187 17.395 39.692 1.00 65.75 263 VAL A C 1
ATOM 2168 O O . VAL A 1 263 ? -13.714 17.033 40.765 1.00 65.75 263 VAL A O 1
ATOM 2171 N N . GLY A 1 264 ? -13.484 18.122 38.818 1.00 60.41 264 GLY A N 1
ATOM 2172 C CA . GLY A 1 264 ? -12.118 18.607 39.054 1.00 60.41 264 GLY A CA 1
ATOM 2173 C C . GLY A 1 264 ? -12.014 20.004 39.683 1.00 60.41 264 GLY A C 1
ATOM 2174 O O . GLY A 1 264 ? -10.894 20.503 39.802 1.00 60.41 264 GLY A O 1
ATOM 2175 N N . ALA A 1 265 ? -13.144 20.634 40.021 1.00 50.84 265 ALA A N 1
ATOM 2176 C CA . ALA A 1 265 ? -13.236 21.895 40.764 1.00 50.84 265 ALA A CA 1
ATOM 2177 C C . ALA A 1 265 ? -13.472 21.623 42.257 1.00 50.84 265 ALA A C 1
ATOM 2179 O O . ALA A 1 265 ? -12.913 22.386 43.077 1.00 50.84 265 ALA A O 1
#

Secondary structure (DSSP, 8-state):
-HHHHTSSS--BHHHHHHHHHHTTS-SSTTHIIIIIHHHHHHHHHTTGGG--TTSSBPPP------S---SSHHHHHHHHHHH------SGGG-SSEEEEEES-GGGHHHHHHH-TTSEEEE--SS--HHHHHHHHHHHHHHHHHH-SPEEEEEE--BSHHHHHHHHHHHHHHHHH-SS-EEEEEEE--HHHHHHHTPPPBTTBTT-B-GGGS-HHHHHHHHHHHHGGG--HHHHHHHHHHHHHHHHHHHHHHHHHHHHHHHH--

Foldseek 3Di:
DVVLVVDPDAAALVRVVVVCVVVVVDPDPVCSVVPSCVVLVVCQLVCNPNRHLRSHDDDDPDDDDDDDPDPDDLRVLVVVLVVDFDDDDLLLLFLEQEAEEEADPVCPVLCCVQPPPHHYHHCPAQRGSNSLLVVQVVVLVVCVVRVHAYEYEYEYWQDPRRVVSLVVSCVSSVVNHPDDHHYHYLDDDPVLCVVQVQDADPVDGPIGGPVSGDSVSSSVSSCVRCVVGDDPVSVVVSVVVRVVVSVVSSVVSVVVSVVVVVVVD

pLDDT: mean 87.09, std 9.51, range [47.81, 98.38]

Sequence (265 aa):
FEIIQSVPYLVSARWLFYRLLQEGFYSSKGDYKNKFCKATSAARHAFYKGWRPDTLIDETREPIERGGIYTNEARWLSAISTRLNCSLDRWFTQDYYVELWYEARAMTAQFEHYTKHITLRPLGGQPSIEYKWKAAKALENAGHTYGIPIVILYFGDLDVSGAHISSATERDVRKWCDVPFEFIPCGLTLEQVKRYHVPENLDKPGEFQWEALSDEGAREIISEGVKPYLRLDALNAVDQREQAVNTWVRHEMAGLAERWREVGA

Radius of gyration: 23.56 Å; chains: 1; bounding box: 61×42×68 Å